Protein AF-A0A7S4D9R5-F1 (afdb_monomer_lite)

Foldseek 3Di:
DVVLVVLLVVLVCCLLQQADCQAVLLLLVVLLVVVDPVSLVSNLSSCLRCVLVCCVVPVPSLVVSLVSLVVSLVVVVVPPPVVSNVSSVVSNVSSVCSNVVVDDPVCPVVSVVSVVVSVVVVVVVVVPPDFPPDPHHHHDHVCCVVCCVQQNDPVDDPDDGNVVVVVVVVVVPVVPPPDPDDDDDDPPPVVVVVLVVVCVVLPVPDPLLSQLSCLCVPAPALVSSLVSNVVVVDDTPSNLSNLLSLVSVQVPDPDHDCRSVVNLVVVCVVDVVSVVSNVVSVVVVVVVVVVVVD

Sequence (294 aa):
KKCQNLVLLVAYLYEFQVVQSTLVYDLIQKFLDSFKALDVELLLLILQNCGYQLRSDDPTGIKEMILKVKSKSAEILNEDNVVSSARVQYMIDTIMDIKNNKQRKANAYDRERSTRLRKMIGHFKSAKGGGRGSSAPLRLTLKDLTEIDTKGRWWLVGASFIGNQMADRNQKQTASKDLHANEQTGFQSKQSAEMVEAASKQRMNTEVRKAIFFSIMSATDFEDAFEKLLKLNLKGSQEHEIIKVLVDLSAQEKTYNPFYAYLAARFCEYDAKFKFTCQLAFWDAFKQFEEGAA

Secondary structure (DSSP, 8-state):
-HHHHHHHHHHHHHHTTSB-HHHHHHHHHHHHHH--HHHHHHHHHHHHHHHHHHHHH-HHHHHHHHHHHHHHHHHHHTTT-HHHHHHHHHHHHHHHHHHTT---GGGHHHHHHHHHHHHHHHHHHHHS-S-----PPB---HHHHHTHHHH--TTSTT---THHHHHHHHHHHHSSSS----------TTHHHHHHHHHHHTT--SHHHHHHHHHHHT-SSHHHHHHHHHHT---GGGHHHHHHHHHHHHHHSSS--HHHHHHHHHHHHH-HHHHHHHHHHHHHHHHHHHHTT-

Organism: Heterosigma akashiwo (NCBI:txid2829)

Structure (mmCIF, N/CA/C/O backbone):
data_AF-A0A7S4D9R5-F1
#
_entry.id   AF-A0A7S4D9R5-F1
#
loop_
_atom_site.group_PDB
_atom_site.id
_atom_site.type_symbol
_atom_site.label_atom_id
_atom_site.label_alt_id
_atom_site.label_comp_id
_atom_site.label_asym_id
_atom_site.label_entity_id
_atom_site.label_seq_id
_atom_site.pdbx_PDB_ins_code
_atom_site.Cartn_x
_atom_site.Cartn_y
_atom_site.Cartn_z
_atom_site.occupancy
_atom_site.B_iso_or_equiv
_atom_site.auth_seq_id
_atom_site.auth_comp_id
_atom_site.auth_asym_id
_atom_site.auth_atom_id
_atom_site.pdbx_PDB_model_num
ATOM 1 N N . LYS A 1 1 ? -17.866 -16.904 12.730 1.00 70.12 1 LYS A N 1
ATOM 2 C CA . LYS A 1 1 ? -16.827 -17.892 12.335 1.00 70.12 1 LYS A CA 1
ATOM 3 C C . LYS A 1 1 ? -16.259 -17.649 10.931 1.00 70.12 1 LYS A C 1
ATOM 5 O O . LYS A 1 1 ? -15.143 -17.164 10.860 1.00 70.12 1 LYS A O 1
ATOM 10 N N . LYS A 1 2 ? -16.979 -17.880 9.815 1.00 86.62 2 LYS A N 1
ATOM 11 C CA . LYS A 1 2 ? -16.408 -17.653 8.459 1.00 86.62 2 LYS A CA 1
ATOM 12 C C . LYS A 1 2 ? -15.929 -16.206 8.229 1.00 86.62 2 LYS A C 1
ATOM 14 O O . LYS A 1 2 ? -14.797 -16.010 7.806 1.00 86.62 2 LYS A O 1
ATOM 19 N N . CYS A 1 3 ? -16.741 -15.205 8.583 1.00 86.50 3 CYS A N 1
ATOM 20 C CA . CYS A 1 3 ? -16.377 -13.790 8.410 1.00 86.50 3 CYS A CA 1
ATOM 21 C C . CYS A 1 3 ? -15.159 -13.374 9.247 1.00 86.50 3 CYS A C 1
ATOM 23 O O . CYS A 1 3 ? -14.282 -12.686 8.744 1.00 86.50 3 CYS A O 1
ATOM 25 N N . GLN A 1 4 ? -15.071 -13.841 10.495 1.00 88.50 4 GLN A N 1
ATOM 26 C CA . GLN A 1 4 ? -13.926 -13.578 11.378 1.00 88.50 4 GLN A CA 1
ATOM 27 C C . GLN A 1 4 ? -12.625 -14.121 10.778 1.00 88.50 4 GLN A C 1
ATOM 29 O O . GLN A 1 4 ? -11.630 -13.407 10.748 1.00 88.50 4 GLN A O 1
ATOM 34 N N . ASN A 1 5 ? -12.648 -15.339 10.226 1.00 91.44 5 ASN A N 1
ATOM 35 C CA . ASN A 1 5 ? -11.470 -15.929 9.586 1.00 91.44 5 ASN A CA 1
ATOM 36 C C . ASN A 1 5 ? -11.020 -15.133 8.353 1.00 91.44 5 ASN A C 1
ATOM 38 O O . ASN A 1 5 ? -9.824 -14.965 8.139 1.00 91.44 5 ASN A O 1
ATOM 42 N N . LEU A 1 6 ? -11.966 -14.629 7.553 1.00 90.94 6 LEU A N 1
ATOM 43 C CA . LEU A 1 6 ? -11.652 -13.802 6.384 1.00 90.94 6 LEU A CA 1
ATOM 44 C C . LEU A 1 6 ? -11.057 -12.451 6.788 1.00 90.94 6 LEU A C 1
ATOM 46 O O . LEU A 1 6 ? -10.065 -12.022 6.207 1.00 90.94 6 LEU A O 1
ATOM 50 N N . VAL A 1 7 ? -11.624 -11.798 7.804 1.00 91.50 7 VAL A N 1
ATOM 51 C CA . VAL A 1 7 ? -11.085 -10.538 8.334 1.00 91.50 7 VAL A CA 1
ATOM 52 C C . VAL A 1 7 ? -9.691 -10.747 8.923 1.00 91.50 7 VAL A C 1
ATOM 54 O O . VAL A 1 7 ? -8.797 -9.943 8.672 1.00 91.50 7 VAL A O 1
ATOM 57 N N . LEU A 1 8 ? -9.474 -11.855 9.634 1.00 91.12 8 LEU A N 1
ATOM 58 C CA . LEU A 1 8 ? -8.160 -12.216 10.158 1.00 91.12 8 LEU A CA 1
ATOM 59 C C . LEU A 1 8 ? -7.146 -12.471 9.034 1.00 91.12 8 LEU A C 1
ATOM 61 O O . LEU A 1 8 ? -6.011 -12.010 9.111 1.00 91.12 8 LEU A O 1
ATOM 65 N N . LEU A 1 9 ? -7.560 -13.144 7.956 1.00 92.12 9 LEU A N 1
ATOM 66 C CA . LEU A 1 9 ? -6.721 -13.323 6.773 1.00 92.12 9 LEU A CA 1
ATOM 67 C C . LEU A 1 9 ? -6.325 -11.972 6.163 1.00 92.12 9 LEU A C 1
ATOM 69 O O . LEU A 1 9 ? -5.150 -11.758 5.882 1.00 92.12 9 LEU A O 1
ATOM 73 N N . VAL A 1 10 ? -7.275 -11.045 5.997 1.00 91.31 10 VAL A N 1
ATOM 74 C CA . VAL A 1 10 ? -6.986 -9.693 5.488 1.00 91.31 10 VAL A CA 1
ATOM 75 C C . VAL A 1 10 ? -6.034 -8.940 6.423 1.00 91.31 10 VAL A C 1
ATOM 77 O O . VAL A 1 10 ? -5.095 -8.305 5.942 1.00 91.31 10 VAL A O 1
ATOM 80 N N . ALA A 1 11 ? -6.216 -9.059 7.741 1.00 91.25 11 ALA A N 1
ATOM 81 C CA . ALA A 1 11 ? -5.312 -8.473 8.728 1.00 91.25 11 ALA A CA 1
ATOM 82 C C . ALA A 1 11 ? -3.878 -9.002 8.568 1.00 91.25 11 ALA A C 1
ATOM 84 O O . ALA A 1 11 ? -2.944 -8.203 8.537 1.00 91.25 11 ALA A O 1
ATOM 85 N N . TYR A 1 12 ? -3.699 -10.312 8.364 1.00 90.19 12 TYR A N 1
ATOM 86 C CA . TYR A 1 12 ? -2.381 -10.893 8.094 1.00 90.19 12 TYR A CA 1
ATOM 87 C C . TYR A 1 12 ? -1.814 -10.495 6.728 1.00 90.19 12 TYR A C 1
ATOM 89 O O . TYR A 1 12 ? -0.613 -10.271 6.611 1.00 90.19 12 TYR A O 1
ATOM 97 N N . LEU A 1 13 ? -2.636 -10.351 5.685 1.00 90.31 13 LEU A N 1
ATOM 98 C CA . LEU A 1 13 ? -2.166 -9.863 4.380 1.00 90.31 13 LEU A CA 1
ATOM 99 C C . LEU A 1 13 ? -1.637 -8.423 4.466 1.00 90.31 13 LEU A C 1
ATOM 101 O O . LEU A 1 13 ? -0.618 -8.098 3.849 1.00 90.31 13 LEU A O 1
ATOM 105 N N . TYR A 1 14 ? -2.287 -7.575 5.263 1.00 90.69 14 TYR A N 1
ATOM 106 C CA . TYR A 1 14 ? -1.776 -6.246 5.596 1.00 90.69 14 TYR A CA 1
ATOM 107 C C . TYR A 1 14 ? -0.529 -6.325 6.494 1.00 90.69 14 TYR A C 1
ATOM 109 O O . TYR A 1 14 ? 0.460 -5.615 6.275 1.00 90.69 14 TYR A O 1
ATOM 117 N N . GLU A 1 15 ? -0.509 -7.247 7.460 1.00 88.31 15 GLU A N 1
ATOM 118 C CA . GLU A 1 15 ? 0.667 -7.500 8.288 1.00 88.31 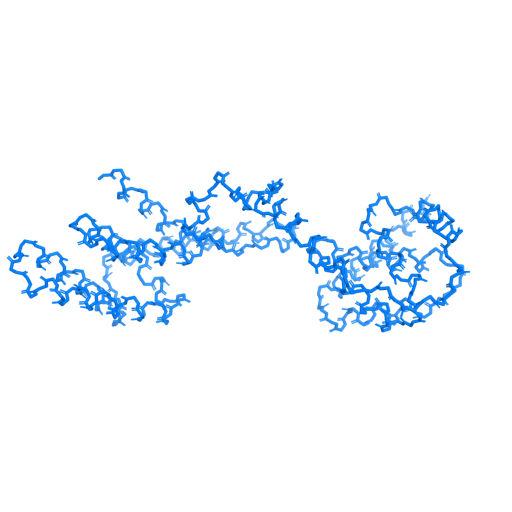15 GLU A CA 1
ATOM 119 C C . GLU A 1 15 ? 1.862 -7.987 7.460 1.00 88.31 15 GLU A C 1
ATOM 121 O O . GLU A 1 15 ? 2.987 -7.636 7.750 1.00 88.31 15 GLU A O 1
ATOM 126 N N . PHE A 1 16 ? 1.699 -8.706 6.359 1.00 87.75 16 PHE A N 1
ATOM 127 C CA . PHE A 1 16 ? 2.842 -9.104 5.527 1.00 87.75 16 PHE A CA 1
ATOM 128 C C . PHE A 1 16 ? 3.131 -8.146 4.364 1.00 87.75 16 PHE A C 1
ATOM 130 O O . PHE A 1 16 ? 3.929 -8.476 3.486 1.00 87.75 16 PHE A O 1
ATOM 137 N N . GLN A 1 17 ? 2.546 -6.937 4.380 1.00 85.62 17 GLN A N 1
ATOM 138 C CA . GLN A 1 17 ? 2.725 -5.906 3.343 1.00 85.62 17 GLN A CA 1
ATOM 139 C C . GLN A 1 17 ? 2.387 -6.439 1.938 1.00 85.62 17 GLN A C 1
ATOM 141 O O . GLN A 1 17 ? 3.043 -6.115 0.946 1.00 85.62 17 GLN A O 1
ATOM 146 N N . VAL A 1 18 ? 1.373 -7.307 1.866 1.00 86.44 18 VAL A N 1
ATOM 147 C CA . VAL A 1 18 ? 0.792 -7.785 0.605 1.00 86.44 18 VAL A CA 1
ATOM 148 C C . VAL A 1 18 ? -0.253 -6.790 0.112 1.00 86.44 18 VAL A C 1
ATOM 150 O O . VAL A 1 18 ? -0.305 -6.498 -1.079 1.00 86.44 18 VAL A O 1
ATOM 153 N N . VAL A 1 19 ? -1.048 -6.239 1.031 1.00 87.44 19 VAL A N 1
ATOM 154 C CA . VAL A 1 19 ? -2.098 -5.247 0.761 1.00 87.44 19 VAL A CA 1
ATOM 155 C C . VAL A 1 19 ? -1.811 -3.972 1.553 1.00 87.44 19 VAL A C 1
ATOM 157 O O . VAL A 1 19 ? -1.236 -4.038 2.639 1.00 87.44 19 VAL A O 1
ATOM 160 N N . GLN A 1 20 ? -2.174 -2.811 1.007 1.00 88.75 20 GLN A N 1
ATOM 161 C CA . GLN A 1 20 ? -2.038 -1.521 1.686 1.00 88.75 20 GLN A CA 1
ATOM 162 C C . GLN A 1 20 ? -3.147 -1.325 2.742 1.00 88.75 20 GLN A C 1
ATOM 164 O O . GLN A 1 20 ? -4.189 -1.978 2.709 1.00 88.75 20 GLN A O 1
ATOM 169 N N . SER A 1 21 ? -2.946 -0.385 3.668 1.00 89.75 21 SER A N 1
ATOM 170 C CA . SER A 1 21 ? -3.928 0.011 4.687 1.00 89.75 21 SER A CA 1
ATOM 171 C C . SER A 1 21 ? -5.286 0.459 4.123 1.00 89.75 21 SER A C 1
ATOM 173 O O . SER A 1 21 ? -6.272 0.404 4.852 1.00 89.75 21 SER A O 1
ATOM 175 N N . THR A 1 22 ? -5.375 0.840 2.841 1.00 90.12 22 THR A N 1
ATOM 176 C CA . THR A 1 22 ? -6.615 1.277 2.169 1.00 90.12 22 THR A CA 1
ATOM 177 C C . THR A 1 22 ? -7.755 0.276 2.336 1.00 90.12 22 THR A C 1
ATOM 179 O O . THR A 1 22 ? -8.830 0.640 2.804 1.00 90.12 22 THR A O 1
ATOM 182 N N . LEU A 1 23 ? -7.502 -1.006 2.051 1.00 90.62 23 LEU A N 1
ATOM 183 C CA . LEU A 1 23 ? -8.519 -2.050 2.170 1.00 90.62 23 LEU A CA 1
ATOM 184 C C . LEU A 1 23 ? -8.985 -2.227 3.622 1.00 90.62 23 LEU A C 1
ATOM 186 O O . LEU A 1 23 ? -10.162 -2.476 3.879 1.00 90.62 23 LEU A O 1
ATOM 190 N N . VAL A 1 24 ? -8.062 -2.101 4.578 1.00 91.81 24 VAL A N 1
ATOM 191 C CA . VAL A 1 24 ? -8.369 -2.241 6.006 1.00 91.81 24 VAL A CA 1
ATOM 192 C C . VAL A 1 24 ? -9.245 -1.078 6.476 1.00 91.81 24 VAL A C 1
ATOM 194 O O . VAL A 1 24 ? -10.231 -1.312 7.172 1.00 91.81 24 VAL A O 1
ATOM 197 N N . TYR A 1 25 ? -8.943 0.153 6.052 1.00 91.19 25 TYR A N 1
ATOM 198 C CA . TYR A 1 25 ? -9.776 1.320 6.350 1.00 91.19 25 TYR A CA 1
ATOM 199 C C . TYR A 1 25 ? -11.167 1.227 5.719 1.00 91.19 25 TYR A C 1
ATOM 201 O O . TYR A 1 25 ? -12.146 1.533 6.398 1.00 91.19 25 TYR A O 1
ATOM 209 N N . ASP A 1 26 ? -11.284 0.736 4.483 1.00 90.50 26 ASP A N 1
ATOM 210 C CA . ASP A 1 26 ? -12.586 0.533 3.838 1.00 90.50 26 ASP A CA 1
ATOM 211 C C . ASP A 1 26 ? -13.449 -0.495 4.592 1.00 90.50 26 ASP A C 1
ATOM 213 O O . ASP A 1 26 ? -14.656 -0.303 4.765 1.00 90.50 26 ASP A O 1
ATOM 217 N N . LEU A 1 27 ? -12.838 -1.583 5.081 1.00 91.25 27 LEU A N 1
ATOM 218 C CA . LEU A 1 27 ? -13.527 -2.575 5.912 1.00 91.25 27 LEU A CA 1
ATOM 219 C C . LEU A 1 27 ? -13.959 -1.986 7.257 1.00 91.25 27 LEU A C 1
ATOM 221 O O . LEU A 1 27 ? -15.105 -2.180 7.660 1.00 91.25 27 LEU A O 1
ATOM 225 N N . ILE A 1 28 ? -13.075 -1.237 7.925 1.00 89.94 28 ILE A N 1
ATOM 226 C CA . ILE A 1 28 ? -13.403 -0.524 9.166 1.00 89.94 28 ILE A CA 1
ATOM 227 C C . ILE A 1 28 ? -14.585 0.423 8.932 1.00 89.94 28 ILE A C 1
ATOM 229 O O . ILE A 1 28 ? -15.539 0.396 9.705 1.00 89.94 28 ILE A O 1
ATOM 233 N N . GLN A 1 29 ? -14.569 1.215 7.857 1.00 89.94 29 GLN A N 1
ATOM 234 C CA . GLN A 1 29 ? -15.658 2.135 7.531 1.00 89.94 29 GLN A CA 1
ATOM 235 C C . GLN A 1 29 ? -16.978 1.380 7.315 1.00 89.94 29 GLN A C 1
ATOM 237 O O . GLN A 1 29 ? -17.989 1.753 7.904 1.00 89.94 29 GLN A O 1
ATOM 242 N N . LYS A 1 30 ? -16.966 0.260 6.582 1.00 90.12 30 LYS A N 1
ATOM 243 C CA . LYS A 1 30 ? -18.162 -0.574 6.372 1.00 90.12 30 LYS A CA 1
ATOM 244 C C . LYS A 1 30 ? -18.732 -1.153 7.675 1.00 90.12 30 LYS A C 1
ATOM 246 O O . LYS A 1 30 ? -19.953 -1.186 7.852 1.00 90.12 30 LYS A O 1
ATOM 251 N N . PHE A 1 31 ? -17.870 -1.603 8.587 1.00 89.12 31 PHE A N 1
ATOM 252 C CA . PHE A 1 31 ? -18.289 -2.094 9.905 1.00 89.12 31 PHE A CA 1
ATOM 253 C C . PHE A 1 31 ? -18.807 -0.966 10.793 1.00 89.12 31 PHE A C 1
ATOM 255 O O . PHE A 1 31 ? -19.779 -1.152 11.519 1.00 89.12 31 PHE A O 1
ATOM 262 N N . LEU A 1 32 ? -18.226 0.229 10.686 1.00 85.06 32 LEU A N 1
ATOM 263 C CA . LEU A 1 32 ? -18.752 1.404 11.363 1.00 85.06 32 LEU A CA 1
ATOM 264 C C . LEU A 1 32 ? -20.120 1.806 10.820 1.00 85.06 32 LEU A C 1
ATOM 266 O O . LEU A 1 32 ? -20.970 2.212 11.599 1.00 85.06 32 LEU A O 1
ATOM 270 N N . ASP A 1 33 ? -20.362 1.723 9.513 1.00 86.69 33 ASP A N 1
ATOM 271 C CA . ASP A 1 33 ? -21.635 2.111 8.883 1.00 86.69 33 ASP A CA 1
ATOM 272 C C . ASP A 1 33 ? -22.814 1.230 9.284 1.00 86.69 33 ASP A C 1
ATOM 274 O O . ASP A 1 33 ? -23.928 1.726 9.402 1.00 86.69 33 ASP A O 1
ATOM 278 N N . SER A 1 34 ? -22.563 -0.049 9.552 1.00 83.75 34 SER A N 1
ATOM 279 C CA . SER A 1 34 ? -23.593 -1.000 9.982 1.00 83.75 34 SER A CA 1
ATOM 280 C C . SER A 1 34 ? -23.688 -1.162 11.502 1.00 83.75 34 SER A C 1
ATOM 282 O O . SER A 1 34 ? -24.786 -1.401 12.000 1.00 83.75 34 SER A O 1
ATOM 284 N N . PHE A 1 35 ? -22.564 -1.031 12.218 1.00 82.81 35 PHE A N 1
ATOM 285 C CA . PHE A 1 35 ? -22.416 -1.064 13.681 1.00 82.81 35 PHE A CA 1
ATOM 286 C C . PHE A 1 35 ? -23.275 -2.121 14.406 1.00 82.81 35 PHE A C 1
ATOM 288 O O . PHE A 1 35 ? -23.838 -1.879 15.472 1.00 82.81 35 PHE A O 1
ATOM 295 N N . LYS A 1 36 ? -23.391 -3.334 13.857 1.00 84.44 36 LYS A N 1
ATOM 296 C CA . LYS A 1 36 ? -24.083 -4.440 14.538 1.00 84.44 36 LYS A CA 1
ATOM 297 C C . LYS A 1 36 ? -23.146 -5.109 15.542 1.00 84.44 36 LYS A C 1
ATOM 299 O O . LYS A 1 36 ? -21.929 -4.950 15.489 1.00 84.44 36 LYS A O 1
ATOM 304 N N . ALA A 1 37 ? -23.695 -5.955 16.414 1.00 82.38 37 ALA A N 1
ATOM 305 C CA . ALA A 1 37 ? -22.904 -6.709 17.394 1.00 82.38 37 ALA A CA 1
ATOM 306 C C . ALA A 1 37 ? -21.744 -7.509 16.757 1.00 82.38 37 ALA A C 1
ATOM 308 O O . ALA A 1 37 ? -20.656 -7.575 17.326 1.00 82.38 37 ALA A O 1
ATOM 309 N N . LEU A 1 38 ? -21.960 -8.071 15.560 1.00 86.38 38 LEU A N 1
ATOM 310 C CA . LEU A 1 38 ? -20.916 -8.757 14.794 1.00 86.38 38 LEU A CA 1
ATOM 311 C C . LEU A 1 38 ? -19.852 -7.782 14.271 1.00 86.38 38 LEU A C 1
ATOM 313 O O . LEU A 1 38 ? -18.670 -8.103 14.301 1.00 86.38 38 LEU A O 1
ATOM 317 N N . ASP A 1 39 ? -20.252 -6.598 13.811 1.00 86.81 39 ASP A N 1
ATOM 318 C CA . ASP A 1 39 ? -19.340 -5.598 13.248 1.00 86.81 39 ASP A CA 1
ATOM 319 C C . ASP A 1 39 ? -18.401 -5.037 14.320 1.00 86.81 39 ASP A C 1
ATOM 321 O O . ASP A 1 39 ? -17.212 -4.874 14.065 1.00 86.81 39 ASP A O 1
ATOM 325 N N . VAL A 1 40 ? -18.899 -4.844 15.548 1.00 84.69 40 VAL A N 1
ATOM 326 C CA . VAL A 1 40 ? -18.084 -4.469 16.720 1.00 84.69 40 VAL A CA 1
ATOM 327 C C . VAL A 1 40 ? -17.030 -5.540 17.024 1.00 84.69 40 VAL A C 1
ATOM 329 O O . VAL A 1 40 ? -15.871 -5.218 17.286 1.00 84.69 40 VAL A O 1
ATOM 332 N N . GLU A 1 41 ? -17.397 -6.822 16.948 1.00 87.50 41 GLU A N 1
ATOM 333 C CA . GLU A 1 41 ? -16.460 -7.932 17.157 1.00 87.50 41 GLU A CA 1
ATOM 334 C C . GLU A 1 41 ? -15.394 -8.000 16.050 1.00 87.50 41 GLU A C 1
ATOM 336 O O . GLU A 1 41 ? -14.209 -8.191 16.331 1.00 87.50 41 GLU A O 1
ATOM 341 N N . LEU A 1 42 ? -15.792 -7.795 14.790 1.00 90.12 42 LEU A N 1
ATOM 342 C CA . LEU A 1 42 ? -14.869 -7.746 13.653 1.00 90.12 42 LEU A CA 1
ATOM 343 C C . LEU A 1 42 ? -13.944 -6.524 13.716 1.00 90.12 42 LEU A C 1
ATOM 345 O O . LEU A 1 42 ? -12.760 -6.639 13.397 1.00 90.12 42 LEU A O 1
ATOM 349 N N . LEU A 1 43 ? -14.448 -5.373 14.168 1.00 88.81 43 LEU A N 1
ATOM 350 C CA . LEU A 1 43 ? -13.644 -4.169 14.354 1.00 88.81 43 LEU A CA 1
ATOM 351 C C . LEU A 1 43 ? -12.581 -4.382 15.431 1.00 88.81 43 LEU A C 1
ATOM 353 O O . LEU A 1 43 ? -11.406 -4.083 15.217 1.00 88.81 43 LEU A O 1
ATOM 357 N N . LEU A 1 44 ? -12.980 -4.957 16.567 1.00 87.88 44 LEU A N 1
ATOM 358 C CA . LEU A 1 44 ? -12.066 -5.307 17.648 1.00 87.88 44 LEU A CA 1
ATOM 359 C C . LEU A 1 44 ? -10.973 -6.269 17.162 1.00 87.88 44 LEU A C 1
ATOM 361 O O . LEU A 1 44 ? -9.798 -6.062 17.466 1.00 87.88 44 LEU A O 1
ATOM 365 N N . LEU A 1 45 ? -11.342 -7.272 16.358 1.00 89.81 45 LEU A N 1
ATOM 366 C CA . LEU A 1 45 ? -10.402 -8.225 15.768 1.00 89.81 45 LEU A CA 1
ATOM 367 C C . LEU A 1 45 ? -9.353 -7.527 14.886 1.00 89.81 45 LEU A C 1
ATOM 369 O O . LEU A 1 45 ? -8.162 -7.822 15.000 1.00 89.81 45 LEU A O 1
ATOM 373 N N . ILE A 1 46 ? -9.767 -6.577 14.040 1.00 90.12 46 ILE A N 1
ATOM 374 C CA . ILE A 1 46 ? -8.843 -5.775 13.219 1.00 90.12 46 ILE A CA 1
ATOM 375 C C . ILE A 1 46 ? -7.915 -4.953 14.117 1.00 90.12 46 ILE A C 1
ATOM 377 O O . ILE A 1 46 ? -6.694 -5.015 13.979 1.00 90.12 46 ILE A O 1
ATOM 381 N N . LEU A 1 47 ? -8.476 -4.216 15.077 1.00 87.69 47 LEU A N 1
ATOM 382 C CA . LEU A 1 47 ? -7.714 -3.333 15.962 1.00 87.69 47 LEU A CA 1
ATOM 383 C C . LEU A 1 47 ? -6.670 -4.093 16.791 1.00 87.69 47 LEU A C 1
ATOM 385 O O . LEU A 1 47 ? -5.549 -3.611 16.952 1.00 87.69 47 LEU A O 1
ATOM 389 N N . GLN A 1 48 ? -6.996 -5.296 17.263 1.00 86.06 48 GLN A N 1
ATOM 390 C CA . GLN A 1 48 ? -6.070 -6.130 18.031 1.00 86.06 48 GLN A CA 1
ATOM 391 C C . GLN A 1 48 ? -4.892 -6.655 17.201 1.00 86.06 48 GLN A C 1
ATOM 393 O O . GLN A 1 48 ? -3.771 -6.689 17.710 1.00 86.06 48 GLN A O 1
ATOM 398 N N . ASN A 1 49 ? -5.126 -7.043 15.942 1.00 86.00 49 ASN A N 1
ATOM 399 C CA . ASN A 1 49 ? -4.090 -7.641 15.093 1.00 86.00 49 ASN A CA 1
ATOM 400 C C . ASN A 1 49 ? -3.251 -6.586 14.361 1.00 86.00 49 ASN A C 1
ATOM 402 O O . ASN A 1 49 ? -2.026 -6.658 14.351 1.00 86.00 49 ASN A O 1
ATOM 406 N N . CYS A 1 50 ? -3.892 -5.573 13.773 1.00 87.75 50 CYS A N 1
ATOM 407 C CA . CYS A 1 50 ? -3.224 -4.599 12.908 1.00 87.75 50 CYS A CA 1
ATOM 408 C C . CYS A 1 50 ? -3.321 -3.139 13.378 1.00 87.75 50 CYS A C 1
ATOM 410 O O . CYS A 1 50 ? -2.714 -2.269 12.755 1.00 87.75 50 CYS A O 1
ATOM 412 N N . GLY A 1 51 ? -3.970 -2.842 14.511 1.00 86.69 51 GLY A N 1
ATOM 413 C CA . GLY A 1 51 ? -4.150 -1.468 15.006 1.00 86.69 51 GLY A CA 1
ATOM 414 C C . GLY A 1 51 ? -2.849 -0.695 15.264 1.00 86.69 51 GLY A C 1
ATOM 415 O O . GLY A 1 51 ? -2.738 0.473 14.895 1.00 86.69 51 GLY A O 1
ATOM 416 N N . TYR A 1 52 ? -1.821 -1.334 15.834 1.00 85.06 52 TYR A N 1
ATOM 417 C CA . TYR A 1 52 ? -0.520 -0.673 16.033 1.00 85.06 52 TYR A CA 1
ATOM 418 C C . TYR A 1 52 ? 0.235 -0.445 14.724 1.00 85.06 52 TYR A C 1
ATOM 420 O O . TYR A 1 52 ? 0.950 0.549 14.607 1.00 85.06 52 TYR A O 1
ATOM 428 N N . GLN A 1 53 ? 0.100 -1.359 13.760 1.00 85.44 53 GLN A N 1
ATOM 429 C CA . GLN A 1 53 ? 0.712 -1.190 12.446 1.00 85.44 53 GLN A CA 1
ATOM 430 C C . GLN A 1 53 ? 0.028 -0.048 11.689 1.00 85.44 53 GLN A C 1
ATOM 432 O O . GLN A 1 53 ? 0.727 0.826 11.195 1.00 85.44 53 GLN A O 1
ATOM 437 N N . LEU A 1 54 ? -1.308 0.032 11.726 1.00 87.88 54 LEU A N 1
ATOM 438 C CA . LEU A 1 54 ? -2.065 1.157 11.164 1.00 87.88 54 LEU A CA 1
ATOM 439 C C . LEU A 1 54 ? -1.615 2.494 11.760 1.00 87.88 54 LEU A C 1
ATOM 441 O O . LEU A 1 54 ? -1.405 3.448 11.026 1.00 87.88 54 LEU A O 1
ATOM 445 N N . ARG A 1 55 ? -1.385 2.559 13.079 1.00 84.88 55 ARG A N 1
ATOM 446 C CA . ARG A 1 55 ? -0.855 3.771 13.727 1.00 84.88 55 ARG A CA 1
ATOM 447 C C . ARG A 1 55 ? 0.550 4.136 13.250 1.00 84.88 55 ARG A C 1
ATOM 449 O O . ARG A 1 55 ? 0.878 5.315 13.213 1.00 84.88 55 ARG A O 1
ATOM 456 N N . SER A 1 56 ? 1.391 3.139 12.986 1.00 84.19 56 SER A N 1
ATOM 457 C CA . SER A 1 56 ? 2.763 3.351 12.517 1.00 84.19 56 SER A CA 1
ATOM 458 C C . SER A 1 56 ? 2.802 3.796 11.056 1.00 84.19 56 SER A C 1
ATOM 460 O O . SER A 1 56 ? 3.622 4.641 10.715 1.00 84.19 56 SER A O 1
ATOM 462 N N . ASP A 1 57 ? 1.940 3.219 10.220 1.00 84.75 57 ASP A N 1
ATOM 463 C CA . ASP A 1 57 ? 1.908 3.457 8.776 1.00 84.75 57 ASP A CA 1
ATOM 464 C C . ASP A 1 57 ? 1.125 4.741 8.431 1.00 84.75 57 ASP A C 1
ATOM 466 O O . ASP A 1 57 ? 1.537 5.488 7.548 1.00 84.75 57 ASP A O 1
ATOM 470 N N . ASP A 1 58 ? 0.015 5.012 9.130 1.00 85.25 58 ASP A N 1
ATOM 471 C CA . ASP A 1 58 ? -0.857 6.178 8.926 1.00 85.25 58 ASP A CA 1
ATOM 472 C C . ASP A 1 58 ? -1.426 6.720 10.265 1.00 85.25 58 ASP A C 1
ATOM 474 O O . ASP A 1 58 ? -2.551 6.401 10.685 1.00 85.25 58 ASP A O 1
ATOM 478 N N . PRO A 1 59 ? -0.659 7.581 10.965 1.00 84.56 59 PRO A N 1
ATOM 479 C CA . PRO A 1 59 ? -1.095 8.208 12.214 1.00 84.56 59 PRO A CA 1
ATOM 480 C C . PRO A 1 59 ? -2.336 9.101 12.054 1.00 84.56 59 PRO A C 1
ATOM 482 O O . PRO A 1 59 ? -3.092 9.296 13.011 1.00 84.56 59 PRO A O 1
ATOM 485 N N . THR A 1 60 ? -2.542 9.667 10.864 1.00 86.25 60 THR A N 1
ATOM 486 C CA . THR A 1 60 ? -3.665 10.557 10.552 1.00 86.25 60 THR A CA 1
ATOM 487 C C . THR A 1 60 ? -4.961 9.778 10.366 1.00 86.25 60 THR A C 1
ATOM 489 O O . THR A 1 60 ? -5.938 10.055 11.067 1.00 86.25 60 THR A O 1
ATOM 492 N N . GLY A 1 61 ? -4.952 8.734 9.533 1.00 83.94 61 GLY A N 1
ATOM 493 C CA . GLY A 1 61 ? -6.122 7.897 9.276 1.00 83.94 61 GLY A CA 1
ATOM 494 C C . GLY A 1 61 ? -6.605 7.164 10.524 1.00 83.94 61 GLY A C 1
ATOM 495 O O . GLY A 1 61 ? -7.811 7.068 10.766 1.00 83.94 61 GLY A O 1
ATOM 496 N N . ILE A 1 62 ? -5.690 6.714 11.400 1.00 83.88 62 ILE A N 1
ATOM 497 C CA . ILE A 1 62 ? -6.118 6.113 12.670 1.00 83.88 62 ILE A CA 1
ATOM 498 C C . ILE A 1 62 ? -6.779 7.140 13.598 1.00 83.88 62 ILE A C 1
ATOM 500 O O . ILE A 1 62 ? -7.757 6.809 14.261 1.00 83.88 62 ILE A O 1
ATOM 504 N N . LYS A 1 63 ? -6.306 8.394 13.636 1.00 83.81 63 LYS A N 1
ATOM 505 C CA . LYS A 1 63 ? -6.920 9.449 14.458 1.00 83.81 63 LYS A CA 1
ATOM 506 C C . LYS A 1 63 ? -8.350 9.735 14.000 1.00 83.81 63 LYS A C 1
ATOM 508 O O . LYS A 1 63 ? -9.245 9.797 14.841 1.00 83.81 63 LYS A O 1
ATOM 513 N N . GLU A 1 64 ? -8.567 9.874 12.695 1.00 86.06 64 GLU A N 1
ATOM 514 C CA . GLU A 1 64 ? -9.902 10.084 12.121 1.00 86.06 64 GLU A CA 1
ATOM 515 C C . GLU A 1 64 ? -10.836 8.905 12.399 1.00 86.06 64 GLU A C 1
ATOM 517 O O . GLU A 1 64 ? -11.973 9.098 12.830 1.00 86.06 64 GLU A O 1
ATOM 522 N N . MET A 1 65 ? -10.342 7.677 12.232 1.00 83.12 65 MET A N 1
ATOM 523 C CA . MET A 1 65 ? -11.094 6.463 12.547 1.00 83.12 65 MET A CA 1
ATOM 524 C C . MET A 1 65 ? -11.496 6.419 14.026 1.00 83.12 65 MET A C 1
ATOM 526 O O . MET A 1 65 ? -12.660 6.181 14.338 1.00 83.12 65 MET A O 1
ATOM 530 N N . ILE A 1 66 ? -10.574 6.734 14.939 1.00 81.44 66 ILE A N 1
ATOM 531 C CA . ILE A 1 66 ? -10.850 6.778 16.381 1.00 81.44 66 ILE A CA 1
ATOM 532 C C . ILE A 1 66 ? -11.945 7.798 16.709 1.00 81.44 66 ILE A C 1
ATOM 534 O O . ILE A 1 66 ? -12.801 7.520 17.548 1.00 81.44 66 ILE A O 1
ATOM 538 N N . LEU A 1 67 ? -11.943 8.964 16.057 1.00 84.19 67 LEU A N 1
ATOM 539 C CA . LEU A 1 67 ? -12.997 9.967 16.234 1.00 84.19 67 LEU A CA 1
ATOM 540 C C . LEU A 1 67 ? -14.354 9.451 15.737 1.00 84.19 67 LEU A C 1
ATOM 542 O O . LEU A 1 67 ? -15.345 9.571 16.457 1.00 84.19 67 LEU A O 1
ATOM 546 N N . LYS A 1 68 ? -14.392 8.808 14.562 1.00 84.06 68 LYS A N 1
ATOM 547 C CA . LYS A 1 68 ? -15.617 8.209 14.003 1.00 84.06 68 LYS A CA 1
ATOM 548 C C . LYS A 1 68 ? -16.186 7.103 14.893 1.00 84.06 68 LYS A C 1
ATOM 550 O O . LYS A 1 68 ? -17.390 7.085 15.133 1.00 84.06 68 LYS A O 1
ATOM 555 N N . VAL A 1 69 ? -15.333 6.214 15.415 1.00 82.12 69 VAL A N 1
ATOM 556 C CA . VAL A 1 69 ? -15.765 5.158 16.347 1.00 82.12 69 VAL A CA 1
ATOM 557 C C . VAL A 1 69 ? -16.357 5.775 17.608 1.00 82.12 69 VAL A C 1
ATOM 559 O O . VAL A 1 69 ? -17.416 5.341 18.045 1.00 82.12 69 VAL A O 1
ATOM 562 N N . LYS A 1 70 ? -15.697 6.798 18.172 1.00 79.25 70 LYS A N 1
ATOM 563 C CA . LYS A 1 70 ? -16.165 7.467 19.391 1.00 79.25 70 LYS A CA 1
ATOM 564 C C . LYS A 1 70 ? -17.528 8.131 19.208 1.00 79.25 70 LYS A C 1
ATOM 566 O O . LYS A 1 70 ? -18.371 7.971 20.085 1.00 79.25 70 LYS A O 1
ATOM 571 N N . SER A 1 71 ? -17.745 8.822 18.086 1.00 83.31 71 SER A N 1
ATOM 572 C CA . SER A 1 71 ? -19.042 9.441 17.770 1.00 83.31 71 SER A CA 1
ATOM 573 C C . SER A 1 71 ? -20.152 8.393 17.720 1.00 83.31 71 SER A C 1
ATOM 575 O O . SER A 1 71 ? -21.099 8.465 18.497 1.00 83.31 71 SER A O 1
ATOM 577 N N . LYS A 1 72 ? -19.973 7.342 16.906 1.00 79.44 72 LYS A N 1
ATOM 578 C CA . LYS A 1 72 ? -20.966 6.264 16.774 1.00 79.44 72 LYS A CA 1
ATOM 579 C C . LYS A 1 72 ? -21.193 5.487 18.066 1.00 79.44 72 LYS A C 1
ATOM 581 O O . LYS A 1 72 ? -22.316 5.099 18.363 1.00 79.44 72 LYS A O 1
ATOM 586 N N . SER A 1 73 ? -20.147 5.276 18.866 1.00 74.75 73 SER A N 1
ATOM 587 C CA . SER A 1 73 ? -20.314 4.632 20.170 1.00 74.75 73 SER A CA 1
ATOM 588 C C . SER A 1 73 ? -21.084 5.503 21.162 1.00 74.75 73 SER A C 1
ATOM 590 O O . SER A 1 73 ? -21.810 4.959 21.982 1.00 74.75 73 SER A O 1
ATOM 592 N N . ALA A 1 74 ? -20.942 6.831 21.098 1.00 74.81 74 ALA A N 1
ATOM 593 C CA . ALA A 1 74 ? -21.662 7.746 21.981 1.00 74.81 74 ALA A CA 1
ATOM 594 C C . ALA A 1 74 ? -23.152 7.829 21.620 1.00 74.81 74 ALA A C 1
ATOM 596 O O . ALA A 1 74 ? -23.984 7.861 22.519 1.00 74.81 74 ALA A O 1
ATOM 597 N N . GLU A 1 75 ? -23.487 7.797 20.327 1.00 74.50 75 GLU A N 1
ATOM 598 C CA . GLU A 1 75 ? -24.876 7.729 19.848 1.00 74.50 75 GLU A CA 1
ATOM 599 C C . GLU A 1 75 ? -25.602 6.496 20.410 1.00 74.50 75 GLU A C 1
ATOM 601 O O . GLU A 1 75 ? -26.716 6.605 20.908 1.00 74.50 75 GLU A O 1
ATOM 606 N N . ILE A 1 76 ? -24.933 5.343 20.422 1.00 68.31 76 ILE A N 1
ATOM 607 C CA . ILE A 1 76 ? -25.535 4.065 20.828 1.00 68.31 76 ILE A CA 1
ATOM 608 C C . ILE A 1 76 ? -25.536 3.864 22.342 1.00 68.31 76 ILE A C 1
ATOM 610 O O . ILE A 1 76 ? -26.419 3.195 22.858 1.00 68.31 76 ILE A O 1
ATOM 614 N N . LEU A 1 77 ? -24.578 4.434 23.078 1.00 64.69 77 LEU A N 1
ATOM 615 C CA . LEU A 1 77 ? -24.601 4.398 24.547 1.00 64.69 77 LEU A CA 1
ATOM 616 C C . LEU A 1 77 ? -25.758 5.220 25.141 1.00 64.69 77 LEU A C 1
ATOM 618 O O . LEU A 1 77 ? -26.107 4.997 26.296 1.00 64.69 77 LEU A O 1
ATOM 622 N N . ASN A 1 78 ? -26.342 6.138 24.365 1.00 63.59 78 ASN A N 1
ATOM 623 C CA . ASN A 1 78 ? -27.519 6.911 24.762 1.00 63.59 78 ASN A CA 1
ATOM 624 C C . ASN A 1 78 ? -28.846 6.179 24.484 1.00 63.59 78 ASN A C 1
ATOM 626 O O . ASN A 1 78 ? -29.872 6.568 25.032 1.00 63.59 78 ASN A O 1
ATOM 630 N N . GLU A 1 79 ? -28.841 5.134 23.651 1.00 60.34 79 GLU A N 1
ATOM 631 C CA . GLU A 1 79 ? -29.985 4.244 23.442 1.00 60.34 79 GLU A CA 1
ATOM 632 C C . GLU A 1 79 ? -29.811 3.014 24.352 1.00 60.34 79 GLU A C 1
ATOM 634 O O . GLU A 1 79 ? -28.789 2.341 24.275 1.00 60.34 79 GLU A O 1
ATOM 639 N N . ASP A 1 80 ? -30.779 2.713 25.225 1.00 53.78 80 ASP A N 1
ATOM 640 C CA . ASP A 1 80 ? -30.730 1.733 26.337 1.00 53.78 80 ASP A CA 1
ATOM 641 C C . ASP A 1 80 ? -30.470 0.240 25.956 1.00 53.78 80 ASP A C 1
ATOM 643 O O . ASP A 1 80 ? -31.182 -0.676 26.371 1.00 53.78 80 ASP A O 1
ATOM 647 N N . ASN A 1 81 ? -29.419 -0.071 25.191 1.00 56.25 81 ASN A N 1
ATOM 648 C CA . ASN A 1 81 ? -28.998 -1.422 24.809 1.00 56.25 81 ASN A CA 1
ATOM 649 C C . ASN A 1 81 ? -27.749 -1.862 25.597 1.00 56.25 81 ASN A C 1
ATOM 651 O O . ASN A 1 81 ? -26.614 -1.896 25.109 1.00 56.25 81 ASN A O 1
ATOM 655 N N . VAL A 1 82 ? -27.984 -2.269 26.846 1.00 53.00 82 VAL A N 1
ATOM 656 C CA . VAL A 1 82 ? -26.972 -2.607 27.868 1.00 53.00 82 VAL A CA 1
ATOM 657 C C . VAL A 1 82 ? -25.984 -3.713 27.438 1.00 53.00 82 VAL A C 1
ATOM 659 O O . VAL A 1 82 ? -24.815 -3.682 27.820 1.00 53.00 82 VAL A O 1
ATOM 662 N N . VAL A 1 83 ? -26.387 -4.672 26.593 1.00 49.97 83 VAL A N 1
ATOM 663 C CA . VAL A 1 83 ? -25.526 -5.811 26.183 1.00 49.97 83 VAL A CA 1
ATOM 664 C C . VAL A 1 83 ? -24.463 -5.416 25.143 1.00 49.97 83 VAL A C 1
ATOM 666 O O . VAL A 1 83 ? -23.388 -6.022 25.091 1.00 49.97 83 VAL A O 1
ATOM 669 N N . SER A 1 84 ? -24.712 -4.371 24.347 1.00 57.50 84 SER A N 1
ATOM 670 C CA . SER A 1 84 ? -23.704 -3.800 23.440 1.00 57.50 84 SER A CA 1
ATOM 671 C C . SER A 1 84 ? -22.668 -2.959 24.192 1.00 57.50 84 SER A C 1
ATOM 673 O O . SER A 1 84 ? -21.534 -2.843 23.729 1.00 57.50 84 SER A O 1
ATOM 675 N N . SER A 1 85 ? -23.008 -2.453 25.383 1.00 67.25 85 SER A N 1
ATOM 676 C CA . SER A 1 85 ? -22.177 -1.516 26.147 1.00 67.25 85 SER A CA 1
ATOM 677 C C . SER A 1 85 ? -20.810 -2.092 26.536 1.00 67.25 85 SER A C 1
ATOM 679 O O . SER A 1 85 ? -19.793 -1.521 26.162 1.00 67.25 85 SER A O 1
ATOM 681 N N . ALA A 1 86 ? -20.731 -3.274 27.165 1.00 78.62 86 ALA A N 1
ATOM 682 C CA . ALA A 1 86 ? -19.445 -3.808 27.647 1.00 78.62 86 ALA A CA 1
ATOM 683 C C . ALA A 1 86 ? -18.443 -4.133 26.519 1.00 78.62 86 ALA A C 1
ATOM 685 O O . ALA A 1 86 ? -17.242 -3.891 26.651 1.00 78.62 86 ALA A O 1
ATOM 686 N N . ARG A 1 87 ? -18.922 -4.663 25.382 1.00 78.56 87 ARG A N 1
ATOM 687 C CA . ARG A 1 87 ? -18.069 -4.952 24.212 1.00 78.56 87 ARG A CA 1
ATOM 688 C C . ARG A 1 87 ? -17.621 -3.676 23.511 1.00 78.56 87 ARG A C 1
ATOM 690 O O . ARG A 1 87 ? -16.457 -3.569 23.130 1.00 78.56 87 ARG A O 1
ATOM 697 N N . VAL A 1 88 ? -18.529 -2.712 23.361 1.00 78.62 88 VAL A N 1
ATOM 698 C CA . VAL A 1 88 ? -18.214 -1.392 22.802 1.00 78.62 88 VAL A CA 1
ATOM 699 C C . VAL A 1 88 ? -17.226 -0.660 23.709 1.00 78.62 88 VAL A C 1
ATOM 701 O O . VAL A 1 88 ? -16.259 -0.089 23.219 1.00 78.62 88 VAL A O 1
ATOM 704 N N . GLN A 1 89 ? -17.389 -0.753 25.025 1.00 80.56 89 GLN A N 1
ATOM 705 C CA . GLN A 1 89 ? -16.487 -0.152 26.000 1.00 80.56 89 GLN A CA 1
ATOM 706 C C . GLN A 1 89 ? -15.095 -0.787 25.949 1.00 80.56 89 GLN A C 1
ATOM 708 O O . GLN A 1 89 ? -14.105 -0.072 25.834 1.00 80.56 89 GLN A O 1
ATOM 713 N N . TYR A 1 90 ? -15.006 -2.118 25.863 1.00 84.81 90 TYR A N 1
ATOM 714 C CA . TYR A 1 90 ? -13.729 -2.803 25.638 1.00 84.81 90 TYR A CA 1
ATOM 715 C C . TYR A 1 90 ? -13.059 -2.411 24.308 1.00 84.81 90 TYR A C 1
ATOM 717 O O . TYR A 1 90 ? -11.831 -2.299 24.213 1.00 84.81 90 TYR A O 1
ATOM 725 N N . MET A 1 91 ? -13.852 -2.193 23.257 1.00 83.38 91 MET A N 1
ATOM 726 C CA . MET A 1 91 ? -13.358 -1.688 21.977 1.00 83.38 91 MET A CA 1
ATOM 727 C C . MET A 1 91 ? -12.818 -0.258 22.109 1.00 83.38 91 MET A C 1
ATOM 729 O O . MET A 1 91 ? -11.732 0.021 21.599 1.00 83.38 91 MET A O 1
ATOM 733 N N . ILE A 1 92 ? -13.514 0.622 22.836 1.00 81.31 92 ILE A N 1
ATOM 734 C CA . ILE A 1 92 ? -13.047 1.980 23.154 1.00 81.31 92 ILE A CA 1
ATOM 735 C C . ILE A 1 92 ? -11.740 1.931 23.955 1.00 81.31 92 ILE A C 1
ATOM 737 O O . ILE A 1 92 ? -10.804 2.664 23.630 1.00 81.31 92 ILE A O 1
ATOM 741 N N . ASP A 1 93 ? -11.633 1.043 24.943 1.00 84.12 93 ASP A N 1
ATOM 742 C CA . ASP A 1 93 ? -10.412 0.859 25.734 1.00 84.12 93 ASP A CA 1
ATOM 743 C C . ASP A 1 93 ? -9.248 0.394 24.855 1.00 84.12 93 ASP A C 1
ATOM 745 O O . ASP A 1 93 ? -8.148 0.940 24.924 1.00 84.12 93 ASP A O 1
ATOM 749 N N . THR A 1 94 ? -9.503 -0.555 23.950 1.00 82.88 94 THR A N 1
ATOM 750 C CA . THR A 1 94 ? -8.507 -1.035 22.978 1.00 82.88 94 THR A CA 1
ATOM 751 C C . THR A 1 94 ? -8.057 0.091 22.041 1.00 82.88 94 THR A C 1
ATOM 753 O O . THR A 1 94 ? -6.871 0.237 21.750 1.00 82.88 94 THR A O 1
ATOM 756 N N . ILE A 1 95 ? -8.985 0.942 21.606 1.00 82.38 95 ILE A N 1
ATOM 757 C CA . ILE A 1 95 ? -8.688 2.138 20.813 1.00 82.38 95 ILE A CA 1
ATOM 758 C C . ILE A 1 95 ? -7.819 3.130 21.594 1.00 82.38 95 ILE A C 1
ATOM 760 O O . ILE A 1 95 ? -6.871 3.693 21.041 1.00 82.38 95 ILE A O 1
ATOM 764 N N . MET A 1 96 ? -8.122 3.350 22.872 1.00 80.94 96 MET A N 1
ATOM 765 C CA . MET A 1 96 ? -7.346 4.229 23.745 1.00 80.94 96 MET A CA 1
ATOM 766 C C . MET A 1 96 ? -5.944 3.667 24.005 1.00 80.94 96 MET A C 1
ATOM 768 O O . MET A 1 96 ? -4.975 4.428 23.952 1.00 80.94 96 MET A O 1
ATOM 772 N N . ASP A 1 97 ? -5.813 2.352 24.191 1.00 83.81 97 ASP A N 1
ATOM 773 C CA . ASP A 1 97 ? -4.527 1.653 24.284 1.00 83.81 97 ASP A CA 1
ATOM 774 C C . ASP A 1 97 ? -3.690 1.873 23.010 1.00 83.81 97 ASP A C 1
ATOM 776 O O . ASP A 1 97 ? -2.508 2.224 23.093 1.00 83.81 97 ASP A O 1
ATOM 780 N N . ILE A 1 98 ? -4.302 1.744 21.824 1.00 81.31 98 ILE A N 1
ATOM 781 C CA . ILE A 1 98 ? -3.633 1.992 20.536 1.00 81.31 98 ILE A CA 1
ATOM 782 C C . ILE A 1 98 ? -3.229 3.467 20.411 1.00 81.31 98 ILE A C 1
ATOM 784 O O . ILE A 1 98 ? -2.075 3.760 20.087 1.00 81.31 98 ILE A O 1
ATOM 788 N N . LYS A 1 99 ? -4.134 4.409 20.718 1.00 77.62 99 LYS A N 1
ATOM 789 C CA . LYS A 1 99 ? -3.863 5.858 20.688 1.00 77.62 99 LYS A CA 1
ATOM 790 C C . LYS A 1 99 ? -2.653 6.215 21.554 1.00 77.62 99 LYS A C 1
ATOM 792 O O . LYS A 1 99 ? -1.743 6.904 21.084 1.00 77.62 99 LYS A O 1
ATOM 797 N N . ASN A 1 100 ? -2.636 5.700 22.783 1.00 79.12 100 ASN A N 1
ATOM 798 C CA . ASN A 1 100 ? -1.602 5.945 23.787 1.00 79.12 100 ASN A CA 1
ATOM 799 C C . ASN A 1 100 ? -0.344 5.084 23.586 1.00 79.12 100 ASN A C 1
ATOM 801 O O . ASN A 1 100 ? 0.566 5.135 24.408 1.00 79.12 100 ASN A O 1
ATOM 805 N N . ASN A 1 101 ? -0.277 4.292 22.509 1.00 73.31 101 ASN A N 1
ATOM 806 C CA . ASN A 1 101 ? 0.820 3.368 22.217 1.00 73.31 101 ASN A CA 1
ATOM 807 C C . ASN A 1 101 ? 1.122 2.388 23.370 1.00 73.31 101 ASN A C 1
ATOM 809 O O . ASN A 1 101 ? 2.243 1.897 23.512 1.00 73.31 101 ASN A O 1
ATOM 813 N N . LYS A 1 102 ? 0.123 2.092 24.207 1.00 69.88 102 LYS A N 1
ATOM 814 C CA . LYS A 1 102 ? 0.256 1.186 25.343 1.00 69.88 102 LYS A CA 1
ATOM 815 C C . LYS A 1 102 ? 0.179 -0.237 24.814 1.00 69.88 102 LYS A C 1
ATOM 817 O O . LYS A 1 102 ? -0.903 -0.782 24.637 1.00 69.88 102 LYS A O 1
ATOM 822 N N . GLN A 1 103 ? 1.328 -0.811 24.475 1.00 63.97 103 GLN A N 1
ATOM 823 C CA . GLN A 1 103 ? 1.403 -2.149 23.889 1.00 63.97 103 GLN A CA 1
ATOM 824 C C . GLN A 1 103 ? 1.134 -3.219 24.949 1.00 63.97 103 GLN A C 1
ATOM 826 O O . GLN A 1 103 ? 1.787 -3.260 25.994 1.00 63.97 103 GLN A O 1
ATOM 831 N N . ARG A 1 104 ? 0.172 -4.110 24.684 1.00 62.91 104 ARG A N 1
ATOM 832 C CA . ARG A 1 104 ? -0.083 -5.260 25.558 1.00 62.91 104 ARG A CA 1
ATOM 833 C C . ARG A 1 104 ? 1.069 -6.258 25.435 1.00 62.91 104 ARG A C 1
ATOM 835 O O . ARG A 1 104 ? 1.342 -6.764 24.350 1.00 62.91 104 ARG A O 1
ATOM 842 N N . LYS A 1 105 ? 1.717 -6.566 26.565 1.00 57.41 105 LYS A N 1
ATOM 843 C CA . LYS A 1 105 ? 2.878 -7.474 26.652 1.00 57.41 105 LY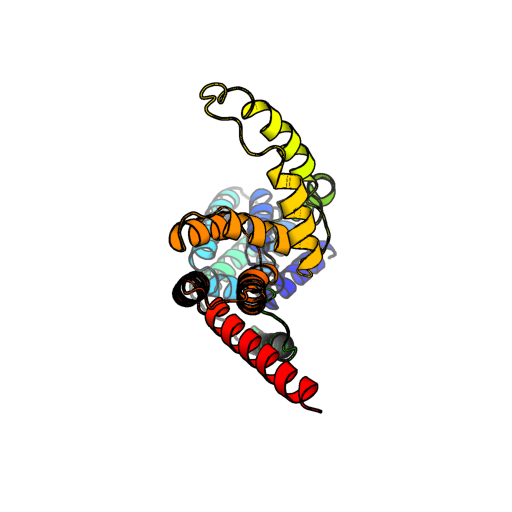S A CA 1
ATOM 844 C C . LYS A 1 105 ? 2.612 -8.868 26.062 1.00 57.41 105 LYS A C 1
ATOM 846 O O . LYS A 1 105 ? 3.534 -9.476 25.535 1.00 57.41 105 LYS A O 1
ATOM 851 N N . ALA A 1 106 ? 1.360 -9.334 26.092 1.00 53.97 106 ALA A N 1
ATOM 852 C CA . ALA A 1 106 ? 0.946 -10.628 25.545 1.00 53.97 106 ALA A CA 1
ATOM 853 C C . ALA A 1 106 ? 1.217 -10.781 24.033 1.00 53.97 106 ALA A C 1
ATOM 855 O O . ALA A 1 106 ? 1.489 -11.886 23.584 1.00 53.97 106 ALA A O 1
ATOM 856 N N . ASN A 1 107 ? 1.239 -9.683 23.267 1.00 63.69 107 ASN A N 1
ATOM 857 C CA . ASN A 1 107 ? 1.414 -9.724 21.808 1.00 63.69 107 ASN A CA 1
ATOM 858 C C . ASN A 1 107 ? 2.865 -9.453 21.365 1.00 63.69 107 ASN A C 1
ATOM 860 O O . ASN A 1 107 ? 3.139 -9.342 20.171 1.00 63.69 107 ASN A O 1
ATOM 864 N N . ALA A 1 108 ? 3.808 -9.298 22.303 1.00 68.25 108 ALA A N 1
ATOM 865 C CA . ALA A 1 108 ? 5.189 -8.935 21.978 1.00 68.25 108 ALA A CA 1
ATOM 866 C C . ALA A 1 108 ? 5.934 -10.067 21.247 1.00 68.25 108 ALA A C 1
ATOM 868 O O . ALA A 1 108 ? 6.622 -9.807 20.260 1.00 68.25 108 ALA A O 1
ATOM 869 N N . TYR A 1 109 ? 5.745 -11.314 21.691 1.00 74.31 109 TYR A N 1
ATOM 870 C CA . TYR A 1 109 ? 6.387 -12.493 21.104 1.00 74.31 109 TYR A CA 1
ATOM 871 C C . TYR A 1 109 ? 5.915 -12.758 19.667 1.00 74.31 109 TYR A C 1
ATOM 873 O O . TYR A 1 109 ? 6.732 -12.877 18.748 1.00 74.31 109 TYR A O 1
ATOM 881 N N . ASP A 1 110 ? 4.597 -12.772 19.451 1.00 71.81 110 ASP A N 1
ATOM 882 C CA . ASP A 1 110 ? 4.013 -12.982 18.123 1.00 71.81 110 ASP A CA 1
ATOM 883 C C . ASP A 1 110 ? 4.414 -11.869 17.156 1.00 71.81 110 ASP A C 1
ATOM 885 O O . ASP A 1 110 ? 4.779 -12.135 16.012 1.00 71.81 110 ASP A O 1
ATOM 889 N N . ARG A 1 111 ? 4.477 -10.622 17.633 1.00 72.56 111 ARG A N 1
ATOM 890 C CA . ARG A 1 111 ? 4.916 -9.489 16.817 1.00 72.56 111 ARG A CA 1
ATOM 891 C C . ARG A 1 111 ? 6.391 -9.570 16.435 1.00 72.56 111 ARG A C 1
ATOM 893 O O . ARG A 1 111 ? 6.743 -9.234 15.302 1.00 72.56 111 ARG A O 1
ATOM 900 N N . GLU A 1 112 ? 7.267 -10.003 17.341 1.00 79.31 112 GLU A N 1
ATOM 901 C CA . GLU A 1 112 ? 8.681 -10.228 17.021 1.00 79.31 112 GLU A CA 1
ATOM 902 C C . GLU A 1 112 ? 8.820 -11.312 15.943 1.00 79.31 112 GLU A C 1
ATOM 904 O O . GLU A 1 112 ? 9.568 -11.148 14.972 1.00 79.31 112 GLU A O 1
ATOM 909 N N . ARG A 1 113 ? 8.042 -12.396 16.061 1.00 83.00 113 ARG A N 1
ATOM 910 C CA . ARG A 1 113 ? 7.969 -13.456 15.050 1.00 83.00 113 ARG A CA 1
ATOM 911 C C . ARG A 1 113 ? 7.472 -12.925 13.704 1.00 83.00 113 ARG A C 1
ATOM 913 O O . ARG A 1 113 ? 8.164 -13.119 12.704 1.00 83.00 113 ARG A O 1
ATOM 920 N N . SER A 1 114 ? 6.356 -12.200 13.666 1.00 82.44 114 SER A N 1
ATOM 921 C CA . SER A 1 114 ? 5.835 -11.577 12.443 1.00 82.44 114 SER A CA 1
ATOM 922 C C . SER A 1 114 ? 6.820 -10.589 11.824 1.00 82.44 114 SER A C 1
ATOM 924 O O . SER A 1 114 ? 6.985 -10.554 10.607 1.00 82.44 114 SER A O 1
ATOM 926 N N . THR A 1 115 ? 7.536 -9.812 12.642 1.00 82.06 115 THR A N 1
ATOM 927 C CA . THR A 1 115 ? 8.554 -8.863 12.167 1.00 82.06 115 THR A CA 1
ATOM 928 C C . THR A 1 115 ? 9.740 -9.592 11.537 1.00 82.06 115 THR A C 1
ATOM 930 O O . THR A 1 115 ? 10.207 -9.191 10.470 1.00 82.06 115 THR A O 1
ATOM 933 N N . ARG A 1 116 ? 10.208 -10.691 12.148 1.00 86.31 116 ARG A N 1
ATOM 934 C CA . ARG A 1 116 ? 11.245 -11.557 11.562 1.00 86.31 116 ARG A CA 1
ATOM 935 C C . ARG A 1 116 ? 10.791 -12.156 10.234 1.00 86.31 116 ARG A C 1
ATOM 937 O O . ARG A 1 116 ? 11.507 -12.027 9.245 1.00 86.31 116 ARG A O 1
ATOM 944 N N . LEU A 1 117 ? 9.587 -12.726 10.186 1.00 86.19 117 LEU A N 1
ATOM 945 C CA . LEU A 1 117 ? 9.013 -13.297 8.962 1.00 86.19 117 LEU A CA 1
ATOM 946 C C . LEU A 1 117 ? 8.870 -12.244 7.857 1.00 86.19 117 LEU A C 1
ATOM 948 O O . LEU A 1 117 ? 9.272 -12.481 6.721 1.00 86.19 117 LEU A O 1
ATOM 952 N N . ARG A 1 118 ? 8.391 -11.044 8.196 1.00 82.88 118 ARG A N 1
ATOM 953 C CA . ARG A 1 118 ? 8.288 -9.916 7.262 1.00 82.88 118 ARG A CA 1
ATOM 954 C C . ARG A 1 118 ? 9.649 -9.513 6.702 1.00 82.88 118 ARG A C 1
ATOM 956 O O . ARG A 1 118 ? 9.772 -9.306 5.497 1.00 82.88 118 ARG A O 1
ATOM 963 N N . LYS A 1 119 ? 10.682 -9.447 7.551 1.00 83.75 119 LYS A N 1
ATOM 964 C CA . LYS A 1 119 ? 12.058 -9.199 7.103 1.00 83.75 119 LYS A CA 1
ATOM 965 C C . LYS A 1 119 ? 12.526 -10.302 6.162 1.00 83.75 119 LYS A C 1
ATOM 967 O O . LYS A 1 119 ? 13.033 -9.977 5.097 1.00 83.75 119 LYS A O 1
ATOM 972 N N . MET A 1 120 ? 12.336 -11.578 6.497 1.00 84.44 120 MET A N 1
ATOM 973 C CA . MET A 1 120 ? 12.719 -12.697 5.621 1.00 84.44 120 MET A CA 1
ATOM 974 C C . MET A 1 120 ? 12.046 -12.599 4.248 1.00 84.44 120 MET A C 1
ATOM 976 O O . MET A 1 120 ? 12.728 -12.679 3.231 1.00 84.44 120 MET A O 1
ATOM 980 N N . ILE A 1 121 ? 10.736 -12.330 4.211 1.00 81.31 121 ILE A N 1
ATOM 981 C CA . ILE A 1 121 ? 9.991 -12.092 2.965 1.00 81.31 121 ILE A CA 1
ATOM 982 C C . ILE A 1 121 ? 10.616 -10.932 2.175 1.00 81.31 121 ILE A C 1
ATOM 984 O O . ILE A 1 121 ? 10.816 -11.053 0.969 1.00 81.31 121 ILE A O 1
ATOM 988 N N . GLY A 1 122 ? 10.979 -9.833 2.842 1.00 75.19 122 GLY A N 1
ATOM 989 C CA . GLY A 1 122 ? 11.690 -8.713 2.220 1.00 75.19 122 GLY A CA 1
ATOM 990 C C . GLY A 1 122 ? 13.035 -9.112 1.597 1.00 75.19 122 GLY A C 1
ATOM 991 O O . GLY A 1 122 ? 13.318 -8.726 0.464 1.00 75.19 122 GLY A O 1
ATOM 992 N N . HIS A 1 123 ? 13.832 -9.940 2.280 1.00 78.56 123 HIS A N 1
ATOM 993 C CA . HIS A 1 123 ? 15.103 -10.442 1.742 1.00 78.56 123 HIS A CA 1
ATOM 994 C C . HIS A 1 123 ? 14.889 -11.321 0.503 1.00 78.56 123 HIS A C 1
ATOM 996 O O . HIS A 1 123 ? 15.601 -11.151 -0.483 1.00 78.56 123 HIS A O 1
ATOM 1002 N N . PHE A 1 124 ? 13.875 -12.196 0.495 1.00 72.88 124 PHE A N 1
ATOM 1003 C CA . PHE A 1 124 ? 13.545 -13.011 -0.683 1.00 72.88 124 PHE A CA 1
ATOM 1004 C C . PHE A 1 124 ? 13.127 -12.172 -1.894 1.00 72.88 124 PHE A C 1
ATOM 1006 O O . PHE A 1 124 ? 13.469 -12.516 -3.025 1.00 72.88 124 PHE A O 1
ATOM 1013 N N . LYS A 1 125 ? 12.417 -11.063 -1.663 1.00 66.94 125 LYS A N 1
ATOM 1014 C CA . LYS A 1 125 ? 12.050 -10.116 -2.725 1.00 66.94 125 LYS A CA 1
ATOM 1015 C C . LYS A 1 125 ? 13.264 -9.373 -3.294 1.00 66.94 125 LYS A C 1
ATOM 1017 O O . LYS A 1 125 ? 13.246 -9.020 -4.465 1.00 66.94 125 LYS A O 1
ATOM 1022 N N . SER A 1 126 ? 14.306 -9.163 -2.486 1.00 64.94 126 SER A N 1
ATOM 1023 C CA . SER A 1 126 ? 15.545 -8.484 -2.893 1.00 64.94 126 SER A CA 1
ATOM 1024 C C . SER A 1 126 ? 16.563 -9.425 -3.562 1.00 64.94 126 SER A C 1
ATOM 1026 O O . SER A 1 126 ? 17.259 -9.028 -4.490 1.00 64.94 126 SER A O 1
ATOM 1028 N N . ALA A 1 127 ? 16.639 -10.690 -3.126 1.00 64.19 127 ALA A N 1
ATOM 1029 C CA . ALA A 1 127 ? 17.649 -11.657 -3.574 1.00 64.19 127 ALA A CA 1
ATOM 1030 C C . ALA A 1 127 ? 17.458 -12.161 -5.019 1.00 64.19 127 ALA A C 1
ATOM 1032 O O . ALA A 1 127 ? 18.420 -12.580 -5.660 1.00 64.19 127 ALA A O 1
ATOM 1033 N N . LYS A 1 128 ? 16.235 -12.116 -5.566 1.00 56.59 128 LYS A N 1
ATOM 1034 C CA . LYS A 1 128 ? 15.986 -12.390 -6.990 1.00 56.59 128 LYS A CA 1
ATOM 1035 C C . LYS A 1 128 ? 16.266 -11.119 -7.798 1.00 56.59 128 LYS A C 1
ATOM 1037 O O . LYS A 1 128 ? 15.348 -10.354 -8.072 1.00 56.59 128 LYS A O 1
ATOM 1042 N N . GLY A 1 129 ? 17.536 -10.886 -8.135 1.00 50.28 129 GLY A N 1
ATOM 1043 C CA . GLY A 1 129 ? 18.050 -9.702 -8.839 1.00 50.28 129 GLY A CA 1
ATOM 1044 C C . GLY A 1 129 ? 17.496 -9.469 -10.253 1.00 50.28 129 GLY A C 1
ATOM 1045 O O . GLY A 1 129 ? 18.231 -9.550 -11.228 1.00 50.28 129 GLY A O 1
ATOM 1046 N N . GLY A 1 130 ? 16.212 -9.135 -10.373 1.00 42.59 130 GLY A N 1
ATOM 1047 C CA . GLY A 1 130 ? 15.547 -8.876 -11.647 1.00 42.59 130 GLY A CA 1
ATOM 1048 C C . GLY A 1 130 ? 14.439 -7.838 -11.514 1.00 42.59 130 GLY A C 1
ATOM 1049 O O . GLY A 1 130 ? 13.268 -8.185 -11.411 1.00 42.59 130 GLY A O 1
ATOM 1050 N N . GLY A 1 131 ? 14.820 -6.560 -11.560 1.00 43.00 131 GLY A N 1
ATOM 1051 C CA . GLY A 1 131 ? 13.910 -5.439 -11.792 1.00 43.00 131 GLY A CA 1
ATOM 1052 C C . GLY A 1 131 ? 13.180 -4.917 -10.553 1.00 43.00 131 GLY A C 1
ATOM 1053 O O . GLY A 1 131 ? 12.607 -5.659 -9.762 1.00 43.00 131 GLY A O 1
ATOM 1054 N N . ARG A 1 132 ? 13.135 -3.586 -10.430 1.00 46.00 132 ARG A N 1
ATOM 1055 C CA . ARG A 1 132 ? 12.273 -2.816 -9.517 1.00 46.00 132 ARG A CA 1
ATOM 1056 C C . ARG A 1 132 ? 10.782 -2.968 -9.883 1.00 46.00 132 ARG A C 1
ATOM 1058 O O . ARG A 1 132 ? 10.064 -1.984 -10.035 1.00 46.00 132 ARG A O 1
ATOM 1065 N N . GLY A 1 133 ? 10.301 -4.198 -10.047 1.00 47.81 133 GLY A N 1
ATOM 1066 C CA . GLY A 1 133 ? 8.883 -4.518 -10.119 1.00 47.81 133 GLY A CA 1
ATOM 1067 C C . GLY A 1 133 ? 8.293 -4.366 -8.726 1.00 47.81 133 GLY A C 1
ATOM 1068 O O . GLY A 1 133 ? 8.328 -5.304 -7.940 1.00 47.81 133 GLY A O 1
ATOM 1069 N N . SER A 1 134 ? 7.865 -3.142 -8.415 1.00 53.84 134 SER A N 1
ATOM 1070 C CA . SER A 1 134 ? 7.105 -2.712 -7.239 1.00 53.84 134 SER A CA 1
ATOM 1071 C C . SER A 1 134 ? 6.783 -3.824 -6.228 1.00 53.84 134 SER A C 1
ATOM 1073 O O . SER A 1 134 ? 5.710 -4.420 -6.247 1.00 53.84 134 SER A O 1
ATOM 1075 N N . SER A 1 135 ? 7.674 -4.037 -5.255 1.00 56.78 135 SER A N 1
ATOM 1076 C CA . SER A 1 135 ? 7.304 -4.659 -3.976 1.00 56.78 135 SER A CA 1
ATOM 1077 C C . SER A 1 135 ? 6.463 -3.685 -3.125 1.00 56.78 135 SER A C 1
ATOM 1079 O O . SER A 1 135 ? 6.509 -3.733 -1.893 1.00 56.78 135 SER A O 1
ATOM 1081 N N . ALA A 1 136 ? 5.736 -2.753 -3.745 1.00 69.56 136 ALA A N 1
ATOM 1082 C CA . ALA A 1 136 ? 4.763 -1.967 -3.018 1.00 69.56 136 ALA A CA 1
ATOM 1083 C C . ALA A 1 136 ? 3.572 -2.876 -2.685 1.00 69.56 136 ALA A C 1
ATOM 1085 O O . ALA A 1 136 ? 3.159 -3.679 -3.529 1.00 69.56 136 ALA A O 1
ATOM 1086 N N . PRO A 1 137 ? 3.017 -2.766 -1.471 1.00 78.81 137 PRO A N 1
ATOM 1087 C CA . PRO A 1 137 ? 1.780 -3.448 -1.134 1.00 78.81 137 PRO A CA 1
ATOM 1088 C C . PRO A 1 137 ? 0.686 -3.063 -2.137 1.00 78.81 137 PRO A C 1
ATOM 1090 O O . PRO A 1 137 ? 0.594 -1.909 -2.572 1.00 78.81 137 PRO A O 1
ATOM 1093 N N . LEU A 1 138 ? -0.143 -4.034 -2.510 1.00 82.94 138 LEU A N 1
ATOM 1094 C CA . LEU A 1 138 ? -1.221 -3.822 -3.461 1.00 82.94 138 LEU A CA 1
ATOM 1095 C C . LEU A 1 138 ? -2.234 -2.821 -2.887 1.00 82.94 138 LEU A C 1
ATOM 1097 O O . LEU A 1 138 ? -2.787 -3.026 -1.803 1.00 82.94 138 LEU A O 1
ATOM 1101 N N . ARG A 1 139 ? -2.496 -1.744 -3.629 1.00 83.81 139 ARG A N 1
ATOM 1102 C CA . ARG A 1 139 ? -3.435 -0.680 -3.248 1.00 83.81 139 ARG A CA 1
ATOM 1103 C C . ARG A 1 139 ? -4.877 -1.048 -3.607 1.00 83.81 139 ARG A C 1
ATOM 1105 O O . ARG A 1 139 ? -5.504 -0.364 -4.408 1.00 83.81 139 A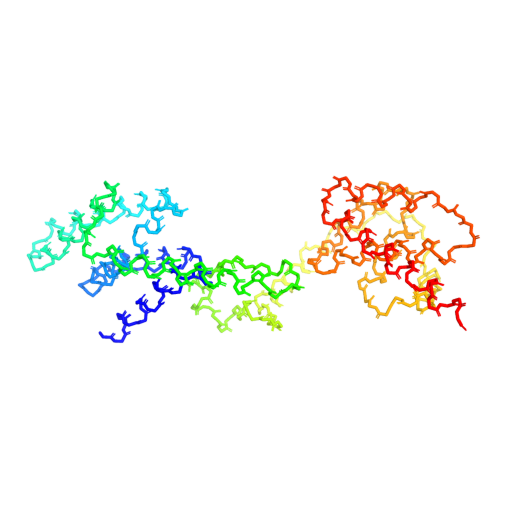RG A O 1
ATOM 1112 N N . LEU A 1 140 ? -5.380 -2.167 -3.087 1.00 85.12 140 LEU A N 1
ATOM 1113 C CA . LEU A 1 140 ? -6.773 -2.559 -3.319 1.00 85.12 140 LEU A CA 1
ATOM 1114 C C . LEU A 1 140 ? -7.716 -1.706 -2.467 1.00 85.12 140 LEU A C 1
ATOM 1116 O O . LEU A 1 140 ? -7.448 -1.466 -1.286 1.00 85.12 140 LEU A O 1
ATOM 1120 N N . THR A 1 141 ? -8.837 -1.306 -3.060 1.00 87.19 141 THR A N 1
ATOM 1121 C CA . THR A 1 141 ? -9.997 -0.779 -2.331 1.00 87.19 141 THR A CA 1
ATOM 1122 C C . THR A 1 141 ? -11.073 -1.853 -2.198 1.00 87.19 141 THR A C 1
ATOM 1124 O O . THR A 1 141 ? -11.110 -2.828 -2.955 1.00 87.19 141 THR A O 1
ATOM 1127 N N . LEU A 1 142 ? -11.990 -1.687 -1.244 1.00 85.94 142 LEU A N 1
ATOM 1128 C CA . LEU A 1 142 ? -13.126 -2.602 -1.110 1.00 85.94 142 LEU A CA 1
ATOM 1129 C C . LEU A 1 142 ? -14.034 -2.560 -2.346 1.00 85.94 142 LEU A C 1
ATOM 1131 O O . LEU A 1 142 ? -14.581 -3.590 -2.734 1.00 85.94 142 LEU A O 1
ATOM 1135 N N . LYS A 1 143 ? -14.148 -1.391 -2.989 1.00 85.00 143 LYS A N 1
ATOM 1136 C CA . LYS A 1 143 ? -14.913 -1.224 -4.231 1.00 85.00 143 LYS A CA 1
ATOM 1137 C C . LYS A 1 143 ? -14.330 -2.057 -5.365 1.00 85.00 143 LYS A C 1
ATOM 1139 O O . LYS A 1 143 ? -15.083 -2.705 -6.082 1.00 85.00 143 LYS A O 1
ATOM 1144 N N . ASP A 1 144 ? -13.003 -2.113 -5.469 1.00 84.94 144 ASP A N 1
ATOM 1145 C CA . ASP A 1 144 ? -12.326 -2.945 -6.469 1.00 84.94 144 ASP A CA 1
ATOM 1146 C C . ASP A 1 144 ? -12.636 -4.438 -6.293 1.00 84.94 144 ASP A C 1
ATOM 1148 O O . ASP A 1 144 ? -12.681 -5.176 -7.273 1.00 84.94 144 ASP A O 1
ATOM 1152 N N . LEU A 1 145 ? -12.880 -4.886 -5.056 1.00 84.56 145 LEU A N 1
ATOM 1153 C CA . LEU A 1 145 ? -13.266 -6.268 -4.759 1.00 84.56 145 LEU A CA 1
ATOM 1154 C C . LEU A 1 145 ? -14.753 -6.548 -4.998 1.00 84.56 145 LEU A C 1
ATOM 1156 O O . LEU A 1 145 ? -15.108 -7.671 -5.346 1.00 84.56 145 LEU A O 1
ATOM 1160 N N . THR A 1 146 ? -15.633 -5.569 -4.792 1.00 85.56 146 THR A N 1
ATOM 1161 C CA . THR A 1 146 ? -17.073 -5.744 -5.044 1.00 85.56 146 THR A CA 1
ATOM 1162 C C . THR A 1 146 ? -17.430 -5.594 -6.516 1.00 85.56 146 THR A C 1
ATOM 1164 O O . THR A 1 146 ? -18.382 -6.205 -6.982 1.00 85.56 146 THR A O 1
ATOM 1167 N N . GLU A 1 147 ? -16.659 -4.800 -7.254 1.00 84.69 147 GLU A N 1
ATOM 1168 C CA . GLU A 1 147 ? -16.890 -4.476 -8.664 1.00 84.69 147 GLU A CA 1
ATOM 1169 C C . GLU A 1 147 ? -15.987 -5.306 -9.591 1.00 84.69 147 GLU A C 1
ATOM 1171 O O . GLU A 1 147 ? -15.644 -4.878 -10.691 1.00 84.69 147 GLU A O 1
ATOM 1176 N N . ILE A 1 148 ? -15.592 -6.513 -9.167 1.00 82.06 148 ILE A N 1
ATOM 1177 C CA . ILE A 1 148 ? -14.723 -7.397 -9.963 1.00 82.06 148 ILE A CA 1
ATOM 1178 C C . ILE A 1 148 ? -15.359 -7.728 -11.315 1.00 82.06 148 ILE A C 1
ATOM 1180 O O . ILE A 1 148 ? -14.654 -7.739 -12.323 1.00 82.06 148 ILE A O 1
ATOM 1184 N N . ASP A 1 149 ? -16.670 -7.964 -11.349 1.00 77.12 149 ASP A N 1
ATOM 1185 C CA . ASP A 1 149 ? -17.370 -8.352 -12.577 1.00 77.12 149 ASP A CA 1
ATOM 1186 C C . ASP A 1 149 ? -17.454 -7.199 -13.590 1.00 77.12 149 ASP A C 1
ATOM 1188 O O . ASP A 1 149 ? -17.505 -7.433 -14.795 1.00 77.12 149 ASP A O 1
ATOM 1192 N N . THR A 1 150 ? -17.424 -5.947 -13.120 1.00 77.31 150 THR A N 1
ATOM 1193 C CA . THR A 1 150 ? -17.570 -4.752 -13.967 1.00 77.31 150 THR A CA 1
ATOM 1194 C C . THR A 1 150 ? -16.235 -4.102 -14.318 1.00 77.31 150 THR A C 1
ATOM 1196 O O . THR A 1 150 ? -16.044 -3.658 -15.447 1.00 77.31 150 THR A O 1
ATOM 1199 N N . LYS A 1 151 ? -15.296 -4.030 -13.369 1.00 70.31 151 LYS A N 1
ATOM 1200 C CA . LYS A 1 151 ? -13.984 -3.384 -13.542 1.00 70.31 151 LYS A CA 1
ATOM 1201 C C . LYS A 1 151 ? -12.872 -4.368 -13.888 1.00 70.31 151 LYS A C 1
ATOM 1203 O O . LYS A 1 151 ? -11.849 -3.966 -14.448 1.00 70.31 151 LYS A O 1
ATOM 1208 N N . GLY A 1 152 ? -13.078 -5.655 -13.631 1.00 76.81 152 GLY A N 1
ATOM 1209 C CA . GLY A 1 152 ? -12.057 -6.677 -13.805 1.00 76.81 152 GLY A CA 1
ATOM 1210 C C . GLY A 1 152 ? -10.973 -6.611 -12.726 1.00 76.81 152 GLY A C 1
ATOM 1211 O O . GLY A 1 152 ? -10.951 -5.749 -11.849 1.00 76.81 152 GLY A O 1
ATOM 1212 N N . ARG A 1 153 ? -10.039 -7.560 -12.787 1.00 83.44 153 ARG A N 1
ATOM 1213 C CA . ARG A 1 153 ? -8.985 -7.743 -11.777 1.00 83.44 153 ARG A CA 1
ATOM 1214 C C . ARG A 1 153 ? -7.682 -7.098 -12.233 1.00 83.44 153 ARG A C 1
ATOM 1216 O O . ARG A 1 153 ? -6.765 -7.799 -12.647 1.00 83.44 153 ARG A O 1
ATOM 1223 N N . TRP A 1 154 ? -7.595 -5.773 -12.157 1.00 78.62 154 TRP A N 1
ATOM 1224 C CA . TRP A 1 154 ? -6.438 -5.012 -12.661 1.00 78.62 154 TRP A CA 1
ATOM 1225 C C . TRP A 1 154 ? -5.093 -5.407 -12.028 1.00 78.62 154 TRP A C 1
ATOM 1227 O O . TRP A 1 154 ? -4.042 -5.200 -12.623 1.00 78.62 154 TRP A O 1
ATOM 1237 N N . TRP A 1 155 ? -5.117 -5.989 -10.827 1.00 78.06 155 TRP A N 1
ATOM 1238 C CA . TRP A 1 155 ? -3.932 -6.465 -10.108 1.00 78.06 155 TRP A CA 1
ATOM 1239 C C . TRP A 1 155 ? -3.372 -7.798 -10.633 1.00 78.06 155 TRP A C 1
ATOM 1241 O O . TRP A 1 155 ? -2.347 -8.262 -10.134 1.00 78.06 155 TRP A O 1
ATOM 1251 N N . LEU A 1 156 ? -4.022 -8.437 -11.612 1.00 76.06 156 LEU A N 1
ATOM 1252 C CA . LEU A 1 156 ? -3.480 -9.604 -12.306 1.00 76.06 156 LEU A CA 1
ATOM 1253 C C . LEU A 1 156 ? -2.655 -9.160 -13.517 1.00 76.06 156 LEU A C 1
ATOM 1255 O O . LEU A 1 156 ? -3.098 -8.353 -14.334 1.00 76.06 156 LEU A O 1
ATOM 1259 N N . VAL A 1 157 ? -1.459 -9.728 -13.663 1.00 62.41 157 VAL A N 1
ATOM 1260 C CA . VAL A 1 157 ? -0.596 -9.479 -14.825 1.00 62.41 157 VAL A CA 1
ATOM 1261 C C . VAL A 1 157 ? -1.317 -9.964 -16.088 1.00 62.41 157 VAL A C 1
ATOM 1263 O O . VAL A 1 157 ? -1.648 -11.141 -16.194 1.00 62.41 157 VAL A O 1
ATOM 1266 N N . GLY A 1 158 ? -1.584 -9.048 -17.024 1.00 59.00 158 GLY A N 1
ATOM 1267 C CA . GLY A 1 158 ? -2.297 -9.334 -18.275 1.00 59.00 158 GLY A CA 1
ATOM 1268 C C . GLY A 1 158 ? -3.817 -9.121 -18.238 1.00 59.00 158 GLY A C 1
ATOM 1269 O O . GLY A 1 158 ? -4.467 -9.309 -19.262 1.00 59.00 158 GLY A O 1
ATOM 1270 N N . ALA A 1 159 ? -4.403 -8.698 -17.112 1.00 60.56 159 ALA A N 1
ATOM 1271 C CA . ALA A 1 159 ? -5.818 -8.334 -17.073 1.00 60.56 159 ALA A CA 1
ATOM 1272 C C . ALA A 1 159 ? -6.049 -6.926 -17.649 1.00 60.56 159 ALA A C 1
ATOM 1274 O O . ALA A 1 159 ? -5.563 -5.930 -17.110 1.00 60.56 159 ALA A O 1
ATOM 1275 N N . SER A 1 160 ? -6.833 -6.824 -18.724 1.00 48.00 160 SER A N 1
ATOM 1276 C CA . SER A 1 160 ? -7.369 -5.543 -19.193 1.00 48.00 160 SER A CA 1
ATOM 1277 C C . SER A 1 160 ? -8.460 -5.069 -18.229 1.00 48.00 160 SER A C 1
ATOM 1279 O O . SER A 1 160 ? -9.458 -5.757 -18.027 1.00 48.00 160 SER A O 1
ATOM 1281 N N . PHE A 1 161 ? -8.279 -3.894 -17.625 1.00 50.50 161 PHE A N 1
ATOM 1282 C CA . PHE A 1 161 ? -9.316 -3.223 -16.837 1.00 50.50 161 PHE A CA 1
ATOM 1283 C C . PHE A 1 161 ? -10.557 -2.998 -17.718 1.00 50.50 161 PHE A C 1
ATOM 1285 O O . PHE A 1 161 ? -10.509 -2.227 -18.680 1.00 50.50 161 PHE A O 1
ATOM 1292 N N . ILE A 1 162 ? -11.662 -3.682 -17.410 1.00 52.56 162 ILE A N 1
ATOM 1293 C CA . ILE A 1 162 ? -12.891 -3.684 -18.227 1.00 52.56 162 ILE A CA 1
ATOM 1294 C C . ILE A 1 162 ? -13.513 -2.278 -18.264 1.00 52.56 162 ILE A C 1
ATOM 1296 O O . ILE A 1 162 ? -14.046 -1.854 -19.289 1.00 52.56 162 ILE A O 1
ATOM 1300 N N . GLY A 1 163 ? -13.332 -1.491 -17.197 1.00 49.09 163 GLY A N 1
ATOM 1301 C CA . GLY A 1 163 ? -13.796 -0.104 -17.126 1.00 49.09 163 GLY A CA 1
ATOM 1302 C C . GLY A 1 163 ? -13.182 0.826 -18.182 1.00 49.09 163 GLY A C 1
ATOM 1303 O O . GLY A 1 163 ? -13.820 1.809 -18.559 1.00 49.09 163 GLY A O 1
ATOM 1304 N N . ASN A 1 164 ? -11.998 0.508 -18.730 1.00 47.69 164 ASN A N 1
ATOM 1305 C CA . ASN A 1 164 ? -11.391 1.336 -19.779 1.00 47.69 164 ASN A CA 1
ATOM 1306 C C . ASN A 1 164 ? -11.961 1.052 -21.176 1.00 47.69 164 ASN A C 1
ATOM 1308 O O . ASN A 1 164 ? -11.811 1.889 -22.057 1.00 47.69 164 ASN A O 1
ATOM 1312 N N . GLN A 1 165 ? -12.650 -0.076 -21.395 1.00 49.22 165 GLN A N 1
ATOM 1313 C CA . GLN A 1 165 ? -13.279 -0.358 -22.695 1.00 49.22 165 GLN A CA 1
ATOM 1314 C C . GLN A 1 165 ? -14.541 0.490 -22.932 1.00 49.22 165 GLN A C 1
ATOM 1316 O O . GLN A 1 165 ? -14.910 0.733 -24.080 1.00 49.22 165 GLN A O 1
ATOM 1321 N N . MET A 1 166 ? -15.189 0.979 -21.866 1.00 42.91 166 MET A N 1
ATOM 1322 C CA . MET A 1 166 ? -16.341 1.887 -21.971 1.00 42.91 166 MET A CA 1
ATOM 1323 C C . MET A 1 166 ? -15.952 3.369 -21.865 1.00 42.91 166 MET A C 1
ATOM 1325 O O . MET A 1 166 ? -16.554 4.201 -22.545 1.00 42.91 166 MET A O 1
ATOM 1329 N N . ALA A 1 167 ? -14.916 3.712 -21.090 1.00 41.81 167 ALA A N 1
ATOM 1330 C CA . ALA A 1 167 ? -14.399 5.083 -21.031 1.00 41.81 167 ALA A CA 1
ATOM 1331 C C . ALA A 1 167 ? -13.747 5.521 -22.359 1.00 41.81 167 ALA A C 1
ATOM 1333 O O . ALA A 1 167 ? -13.974 6.645 -22.801 1.00 41.81 167 ALA A O 1
ATOM 1334 N N . ASP A 1 168 ? -13.049 4.614 -23.056 1.00 43.78 168 ASP A N 1
ATOM 1335 C CA . ASP A 1 168 ? -12.435 4.885 -24.369 1.00 43.78 168 ASP A CA 1
ATOM 1336 C C . ASP A 1 168 ? -13.470 4.967 -25.520 1.00 43.78 168 ASP A C 1
ATOM 1338 O O . ASP A 1 168 ? -13.177 5.447 -26.615 1.00 43.78 168 ASP A O 1
ATOM 1342 N N . ARG A 1 169 ? -14.731 4.567 -25.275 1.00 43.28 169 ARG A N 1
ATOM 1343 C CA . ARG A 1 169 ? -15.857 4.833 -26.193 1.00 43.28 169 ARG A CA 1
ATOM 1344 C C . ARG A 1 169 ? -16.494 6.207 -25.976 1.00 43.28 169 ARG A C 1
ATOM 1346 O O . ARG A 1 169 ? -16.877 6.833 -26.959 1.00 43.28 169 ARG A O 1
ATOM 1353 N N . ASN A 1 170 ? -16.557 6.701 -24.738 1.00 37.41 170 ASN A N 1
ATOM 1354 C CA . ASN A 1 170 ? -17.144 8.015 -24.441 1.00 37.41 170 ASN A CA 1
ATOM 1355 C C . ASN A 1 170 ? -16.152 9.184 -24.563 1.00 37.41 170 ASN A C 1
ATOM 1357 O O . ASN A 1 170 ? -16.578 10.295 -24.866 1.00 37.41 170 ASN A O 1
ATOM 1361 N N . GLN A 1 171 ? -14.840 8.963 -24.415 1.00 41.38 171 GLN A N 1
ATOM 1362 C CA . GLN A 1 171 ? -13.838 10.011 -24.672 1.00 41.38 171 GLN A CA 1
ATOM 1363 C C . GLN A 1 171 ? -13.593 10.267 -26.169 1.00 41.38 171 GLN A C 1
ATOM 1365 O O . GLN A 1 171 ? -13.143 11.349 -26.540 1.00 41.38 171 GLN A O 1
ATOM 1370 N N . LYS A 1 172 ? -13.958 9.323 -27.049 1.00 43.28 172 LYS A N 1
ATOM 1371 C CA . LYS A 1 172 ? -13.885 9.504 -28.511 1.00 43.28 172 LYS A CA 1
ATOM 1372 C C . LYS A 1 172 ? -15.038 10.317 -29.111 1.00 43.28 172 LYS A C 1
ATOM 1374 O O . LYS A 1 172 ? -14.951 10.659 -30.287 1.00 43.28 172 LYS A O 1
ATOM 1379 N N . GLN A 1 173 ? -16.080 10.650 -28.340 1.00 38.66 173 GLN A N 1
ATOM 1380 C CA . GLN A 1 173 ? -17.226 11.444 -28.819 1.00 38.66 173 GLN A CA 1
ATOM 1381 C C . GLN A 1 173 ? -17.233 12.912 -28.368 1.00 38.66 173 GLN A C 1
ATOM 1383 O O . GLN A 1 173 ? -17.974 13.704 -28.944 1.00 38.66 173 GLN A O 1
ATOM 1388 N N . THR A 1 174 ? -16.413 13.311 -27.391 1.00 33.62 174 THR A N 1
ATOM 1389 C CA . THR A 1 174 ? -16.350 14.715 -26.933 1.00 33.62 174 THR A CA 1
ATOM 1390 C C . THR A 1 174 ? -15.094 15.465 -27.373 1.00 33.62 174 THR A C 1
ATOM 1392 O O . THR A 1 174 ? -15.071 16.685 -27.280 1.00 33.62 174 THR A O 1
ATOM 1395 N N . ALA A 1 175 ? -14.089 14.783 -27.931 1.00 34.72 175 ALA A N 1
ATOM 1396 C CA . ALA A 1 175 ? -12.907 15.422 -28.524 1.00 34.72 175 ALA A CA 1
ATOM 1397 C C . ALA A 1 175 ? -13.024 15.660 -30.048 1.00 34.72 175 ALA A C 1
ATOM 1399 O O . ALA A 1 175 ? -12.076 16.110 -30.678 1.00 34.72 175 ALA A O 1
ATOM 1400 N N . SER A 1 176 ? -14.173 15.353 -30.661 1.00 37.94 176 SER A N 1
ATOM 1401 C CA . SER A 1 176 ? -14.359 15.346 -32.123 1.00 37.94 176 SER A CA 1
ATOM 1402 C C . SER A 1 176 ? -14.961 16.638 -32.700 1.00 37.94 176 SER A C 1
ATOM 1404 O O . SER A 1 176 ? -15.445 16.614 -33.831 1.00 37.94 176 SER A O 1
ATOM 1406 N N . LYS A 1 177 ? -14.991 17.752 -31.950 1.00 33.84 177 LYS A N 1
ATOM 1407 C CA . LYS A 1 177 ? -15.649 18.988 -32.421 1.00 33.84 177 LYS A CA 1
ATOM 1408 C C . LYS A 1 177 ? -14.868 20.289 -32.366 1.00 33.84 177 LYS A C 1
ATOM 1410 O O . LYS A 1 177 ? -15.389 21.269 -32.873 1.00 33.84 177 LYS A O 1
ATOM 1415 N N . ASP A 1 178 ? -13.625 20.286 -31.914 1.00 32.06 178 ASP A N 1
ATOM 1416 C CA . ASP A 1 178 ? -12.747 21.437 -32.091 1.00 32.06 178 ASP A CA 1
ATOM 1417 C C . ASP A 1 178 ? -11.393 20.915 -32.533 1.00 32.06 178 ASP A C 1
ATOM 1419 O O . ASP A 1 178 ? -10.689 20.323 -31.725 1.00 32.06 178 ASP A O 1
ATOM 1423 N N . LEU A 1 179 ? -11.111 21.041 -33.833 1.00 34.25 179 LEU A N 1
ATOM 1424 C CA . LEU A 1 179 ? -9.793 21.145 -34.484 1.00 34.25 179 LEU A CA 1
ATOM 1425 C C . LEU A 1 179 ? -9.952 20.848 -35.988 1.00 34.25 179 LEU A C 1
ATOM 1427 O O . LEU A 1 179 ? -9.331 19.950 -36.548 1.00 34.25 179 LEU A O 1
ATOM 1431 N N . HIS A 1 180 ? -10.785 21.641 -36.663 1.00 32.81 180 HIS A N 1
ATOM 1432 C CA . HIS A 1 180 ? -10.559 21.966 -38.068 1.00 32.81 180 HIS A CA 1
ATOM 1433 C C . HIS A 1 180 ? -10.387 23.477 -38.162 1.00 32.81 180 HIS A C 1
ATOM 1435 O O . HIS A 1 180 ? -11.364 24.213 -38.098 1.00 32.81 180 HIS A O 1
ATOM 1441 N N . ALA A 1 181 ? -9.128 23.906 -38.247 1.00 32.28 181 ALA A N 1
ATOM 1442 C CA . ALA A 1 181 ? -8.631 24.907 -39.193 1.00 32.28 181 ALA A CA 1
ATOM 1443 C C . ALA A 1 181 ? -7.268 25.428 -38.712 1.00 32.28 181 ALA A C 1
ATOM 1445 O O . ALA A 1 181 ? -7.177 26.455 -38.050 1.00 32.28 181 ALA A O 1
ATOM 1446 N N . ASN A 1 182 ? -6.197 24.736 -39.091 1.00 28.12 182 ASN A N 1
ATOM 1447 C CA . ASN A 1 182 ? -5.267 25.397 -39.996 1.00 28.12 182 ASN A CA 1
ATOM 1448 C C . ASN A 1 182 ? -4.538 24.336 -40.822 1.00 28.12 182 ASN A C 1
ATOM 1450 O O . ASN A 1 182 ? -3.599 23.687 -40.366 1.00 28.12 182 ASN A O 1
ATOM 1454 N N . GLU A 1 183 ? -5.041 24.124 -42.035 1.00 36.91 183 GLU A N 1
ATOM 1455 C CA . GLU A 1 183 ? -4.269 23.514 -43.103 1.00 36.91 183 GLU A CA 1
ATOM 1456 C C . GLU A 1 183 ? -3.090 24.430 -43.411 1.00 36.91 183 GLU A C 1
ATOM 1458 O O . GLU A 1 183 ? -3.281 25.527 -43.923 1.00 36.91 183 GLU A O 1
ATOM 1463 N N . GLN A 1 184 ? -1.876 23.952 -43.166 1.00 30.94 184 GLN A N 1
ATOM 1464 C CA . GLN A 1 184 ? -0.733 24.293 -43.998 1.00 30.94 184 GLN A CA 1
ATOM 1465 C C . GLN A 1 184 ? 0.164 23.056 -44.126 1.00 30.94 184 GLN A C 1
ATOM 1467 O O . GLN A 1 184 ? 0.782 22.610 -43.168 1.00 30.94 184 GLN A O 1
ATOM 1472 N N . THR A 1 185 ? 0.149 22.537 -45.360 1.00 30.00 185 THR A N 1
ATOM 1473 C CA . THR A 1 185 ? 1.176 21.737 -46.049 1.00 30.00 185 THR A CA 1
ATOM 1474 C C . THR A 1 185 ? 1.391 20.305 -45.512 1.00 30.00 185 THR A C 1
ATOM 1476 O O . THR A 1 185 ? 2.021 20.042 -44.503 1.00 30.00 185 THR A O 1
ATOM 1479 N N . GLY A 1 186 ? 0.863 19.253 -46.142 1.00 32.44 186 GLY A N 1
ATOM 1480 C CA . GLY A 1 186 ? 1.057 18.931 -47.554 1.00 32.44 186 GLY A CA 1
ATOM 1481 C C . GLY A 1 186 ? 2.429 18.306 -47.844 1.00 32.44 186 GLY A C 1
ATOM 1482 O O . GLY A 1 186 ? 2.945 18.533 -48.929 1.00 32.44 186 GLY A O 1
ATOM 1483 N N . PHE A 1 187 ? 3.056 17.575 -46.904 1.00 31.81 187 PHE A N 1
ATOM 1484 C CA . PHE A 1 187 ? 4.344 16.912 -47.182 1.00 31.81 187 PHE A CA 1
ATOM 1485 C C . PHE A 1 187 ? 4.688 15.676 -46.316 1.00 31.81 187 PHE A C 1
ATOM 1487 O O . PHE A 1 187 ? 5.844 15.505 -45.973 1.00 31.81 187 PHE A O 1
ATOM 1494 N N . GLN A 1 188 ? 3.760 14.789 -45.919 1.00 35.94 188 GLN A N 1
ATOM 1495 C CA . GLN A 1 188 ? 4.156 13.605 -45.104 1.00 35.94 188 GLN A CA 1
ATOM 1496 C C . GLN A 1 188 ? 3.453 12.271 -45.412 1.00 35.94 188 GLN A C 1
ATOM 1498 O O . GLN A 1 188 ? 3.658 11.289 -44.705 1.00 35.94 188 GLN A O 1
ATOM 1503 N N . SER A 1 189 ? 2.688 12.154 -46.501 1.00 41.06 189 SER A N 1
ATOM 1504 C CA . SER A 1 189 ? 2.053 10.871 -46.861 1.00 41.06 189 SER A CA 1
ATOM 1505 C C . SER A 1 189 ? 2.977 9.883 -47.591 1.00 41.06 189 SER A C 1
ATOM 1507 O O . SER A 1 189 ? 2.617 8.720 -47.739 1.00 41.06 189 SER A O 1
ATOM 1509 N N . LYS A 1 190 ? 4.179 10.308 -48.013 1.00 42.59 190 LYS A N 1
ATOM 1510 C CA . LYS A 1 190 ? 5.213 9.422 -48.589 1.00 42.59 190 LYS A CA 1
ATOM 1511 C C . LYS A 1 190 ? 6.348 9.075 -47.617 1.00 42.59 190 LYS A C 1
ATOM 1513 O O . LYS A 1 190 ? 6.910 7.993 -47.724 1.00 42.59 190 LYS A O 1
ATOM 1518 N N . GLN A 1 191 ? 6.631 9.934 -46.634 1.00 42.34 191 GLN A N 1
ATOM 1519 C CA . GLN A 1 191 ? 7.683 9.705 -45.631 1.00 42.34 191 GLN A CA 1
ATOM 1520 C C . GLN A 1 191 ? 7.318 8.608 -44.619 1.00 42.34 191 GLN A C 1
ATOM 1522 O O . GLN A 1 191 ? 8.201 7.957 -44.074 1.00 42.34 191 GLN A O 1
ATOM 1527 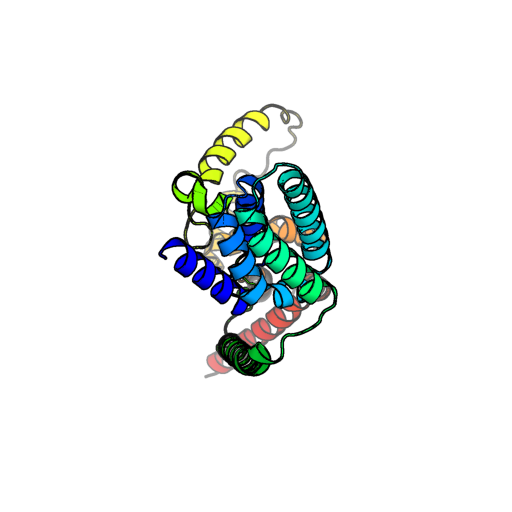N N . SER A 1 192 ? 6.029 8.350 -44.385 1.00 53.62 192 SER A N 1
ATOM 1528 C CA . SER A 1 192 ? 5.584 7.331 -43.429 1.00 53.62 192 SER A CA 1
ATOM 1529 C C . SER A 1 192 ? 5.890 5.895 -43.876 1.00 53.62 192 SER A C 1
ATOM 1531 O O . SER A 1 192 ? 6.166 5.054 -43.027 1.00 53.62 192 SER A O 1
ATOM 1533 N N . ALA A 1 193 ? 5.903 5.599 -45.180 1.00 51.75 193 ALA A N 1
ATOM 1534 C CA . ALA A 1 193 ? 6.193 4.253 -45.684 1.00 51.75 193 ALA A CA 1
ATOM 1535 C C . ALA A 1 193 ? 7.700 3.933 -45.669 1.00 51.75 193 ALA A C 1
ATOM 1537 O O . ALA A 1 193 ? 8.104 2.890 -45.155 1.00 51.75 193 ALA A O 1
ATOM 1538 N N . GLU A 1 194 ? 8.537 4.861 -46.143 1.00 54.12 194 GLU A N 1
ATOM 1539 C CA . GLU A 1 194 ? 10.004 4.726 -46.126 1.00 54.12 194 GLU A CA 1
ATOM 1540 C C . GLU A 1 194 ? 10.561 4.680 -44.696 1.00 54.12 194 GLU A C 1
ATOM 1542 O O . GLU A 1 194 ? 11.477 3.913 -44.401 1.00 54.12 194 GLU A O 1
ATOM 1547 N N . MET A 1 195 ? 9.972 5.449 -43.775 1.00 53.25 195 MET A N 1
ATOM 1548 C CA . MET A 1 195 ? 10.429 5.522 -42.386 1.00 53.25 195 MET A CA 1
ATOM 1549 C C . MET A 1 195 ? 9.994 4.296 -41.558 1.00 53.25 195 MET A C 1
ATOM 1551 O O . MET A 1 195 ? 10.707 3.886 -40.641 1.00 53.25 195 MET A O 1
ATOM 1555 N N . VAL A 1 196 ? 8.889 3.632 -41.930 1.00 58.53 196 VAL A N 1
ATOM 1556 C CA . VAL A 1 196 ? 8.511 2.307 -41.395 1.00 58.53 196 VAL A CA 1
ATOM 1557 C C . VAL A 1 196 ? 9.452 1.210 -41.908 1.00 58.53 196 VAL A C 1
ATOM 1559 O O . VAL A 1 196 ? 9.833 0.322 -41.138 1.00 58.53 196 VAL A O 1
ATOM 1562 N N . GLU A 1 197 ? 9.874 1.279 -43.173 1.00 57.91 197 GLU A N 1
ATOM 1563 C CA . GLU A 1 197 ? 10.835 0.329 -43.743 1.00 57.91 197 GLU A CA 1
ATOM 1564 C C . GLU A 1 197 ? 12.245 0.524 -43.154 1.00 57.91 197 GLU A C 1
ATOM 1566 O O . GLU A 1 197 ? 12.906 -0.456 -42.801 1.00 57.91 197 GLU A O 1
ATOM 1571 N N . ALA A 1 198 ? 12.675 1.772 -42.937 1.00 58.09 198 ALA A N 1
ATOM 1572 C CA . ALA A 1 198 ? 13.920 2.098 -42.241 1.00 58.09 198 ALA A CA 1
ATOM 1573 C C . ALA A 1 198 ? 13.936 1.531 -40.810 1.00 58.09 198 ALA A C 1
ATOM 1575 O O . ALA A 1 198 ? 14.870 0.817 -40.453 1.00 58.09 198 ALA A O 1
ATOM 1576 N N . ALA A 1 199 ? 12.864 1.713 -40.030 1.00 55.81 199 ALA A N 1
ATOM 1577 C CA . ALA A 1 199 ? 12.756 1.147 -38.679 1.00 55.81 199 ALA A CA 1
ATOM 1578 C C . ALA A 1 199 ? 12.828 -0.396 -38.664 1.00 55.81 199 ALA A C 1
ATOM 1580 O O . ALA A 1 199 ? 13.384 -0.999 -37.741 1.00 55.81 199 ALA A O 1
ATOM 1581 N N . SER A 1 200 ? 12.300 -1.057 -39.703 1.00 54.31 200 SER A N 1
ATOM 1582 C CA . SER A 1 200 ? 12.382 -2.518 -39.843 1.00 54.31 200 SER A CA 1
ATOM 1583 C C . SER A 1 200 ? 13.805 -3.017 -40.144 1.00 54.31 200 SER A C 1
ATOM 1585 O O . SER A 1 200 ? 14.212 -4.054 -39.619 1.00 54.31 200 SER A O 1
ATOM 1587 N N . LYS A 1 201 ? 14.598 -2.243 -40.904 1.00 56.00 201 LYS A N 1
ATOM 1588 C CA . LYS A 1 201 ? 16.016 -2.533 -41.197 1.00 56.00 201 LYS A CA 1
ATOM 1589 C C . LYS A 1 201 ? 16.916 -2.342 -39.970 1.00 56.00 201 LYS A C 1
ATOM 1591 O O . LYS A 1 201 ? 17.935 -3.014 -39.853 1.00 56.00 201 LYS A O 1
ATOM 1596 N N . GLN A 1 202 ? 16.502 -1.503 -39.020 1.00 55.22 202 GLN A N 1
ATOM 1597 C CA . GLN A 1 202 ? 17.246 -1.169 -37.799 1.00 55.22 202 GLN A CA 1
ATOM 1598 C C . GLN A 1 202 ? 16.925 -2.066 -36.578 1.00 55.22 202 GLN A C 1
ATOM 1600 O O . GLN A 1 202 ? 17.175 -1.678 -35.439 1.00 55.22 202 GLN A O 1
ATOM 1605 N N . ARG A 1 203 ? 16.365 -3.274 -36.779 1.00 54.09 203 ARG A N 1
ATOM 1606 C CA . ARG A 1 203 ? 15.984 -4.236 -35.709 1.00 54.09 203 ARG A CA 1
ATOM 1607 C C . ARG A 1 203 ? 15.013 -3.673 -34.647 1.00 54.09 203 ARG A C 1
ATOM 1609 O O . ARG A 1 203 ? 15.011 -4.102 -33.488 1.00 54.09 203 ARG A O 1
ATOM 1616 N N . MET A 1 204 ? 14.121 -2.754 -35.023 1.00 57.28 204 MET A N 1
ATOM 1617 C CA . MET A 1 204 ? 13.082 -2.216 -34.130 1.00 57.28 204 MET A CA 1
ATOM 1618 C C . MET A 1 204 ? 11.794 -3.039 -34.214 1.00 57.28 204 MET A C 1
ATOM 1620 O O . MET A 1 204 ? 10.769 -2.596 -34.729 1.00 57.28 204 MET A O 1
ATOM 1624 N N . ASN A 1 205 ? 11.845 -4.277 -33.722 1.00 56.34 205 ASN A N 1
ATOM 1625 C CA . ASN A 1 205 ? 10.743 -5.235 -33.890 1.00 56.34 205 ASN A CA 1
ATOM 1626 C C . ASN A 1 205 ? 9.523 -4.945 -32.996 1.00 56.34 205 ASN A C 1
ATOM 1628 O O . ASN A 1 205 ? 8.448 -5.485 -33.239 1.00 56.34 205 ASN A O 1
ATOM 1632 N N . THR A 1 206 ? 9.662 -4.083 -31.985 1.00 72.25 206 THR A N 1
ATOM 1633 C CA . THR A 1 206 ? 8.585 -3.721 -31.053 1.00 72.25 206 THR A CA 1
ATOM 1634 C C . THR A 1 206 ? 8.011 -2.339 -31.358 1.00 72.25 206 THR A C 1
ATOM 1636 O O . THR A 1 206 ? 8.739 -1.405 -31.690 1.00 72.25 206 THR A O 1
ATOM 1639 N N . GLU A 1 207 ? 6.693 -2.189 -31.196 1.00 72.25 207 GLU A N 1
ATOM 1640 C CA . GLU A 1 207 ? 5.978 -0.917 -31.409 1.00 72.25 207 GLU A CA 1
ATOM 1641 C C . GLU A 1 207 ? 6.552 0.227 -30.560 1.00 72.25 207 GLU A C 1
ATOM 1643 O O . GLU A 1 207 ? 6.625 1.363 -31.017 1.00 72.25 207 GLU A O 1
ATOM 1648 N N . VAL A 1 208 ? 7.063 -0.092 -29.367 1.00 78.75 208 VAL A N 1
ATOM 1649 C CA . VAL A 1 208 ? 7.734 0.855 -28.465 1.00 78.75 208 VAL A CA 1
ATOM 1650 C C . VAL A 1 208 ? 9.024 1.409 -29.078 1.00 78.75 208 VAL A C 1
ATOM 1652 O O . VAL A 1 208 ? 9.228 2.618 -29.061 1.00 78.75 208 VAL A O 1
ATOM 1655 N N . ARG A 1 209 ? 9.881 0.560 -29.666 1.00 82.50 209 ARG A N 1
ATOM 1656 C CA . ARG A 1 209 ? 11.127 1.018 -30.309 1.00 82.50 209 ARG A CA 1
ATOM 1657 C C . ARG A 1 209 ? 10.842 1.874 -31.536 1.00 82.50 209 ARG A C 1
ATOM 1659 O O . ARG A 1 209 ? 11.490 2.897 -31.721 1.00 82.50 209 ARG A O 1
ATOM 1666 N N . LYS A 1 210 ? 9.833 1.490 -32.325 1.00 81.50 210 LYS A N 1
ATOM 1667 C CA . LYS A 1 210 ? 9.378 2.277 -33.477 1.00 81.50 210 LYS A CA 1
ATOM 1668 C C . LYS A 1 210 ? 8.865 3.649 -33.039 1.00 81.50 210 LYS A C 1
ATOM 1670 O O . LYS A 1 210 ? 9.270 4.647 -33.617 1.00 81.50 210 LYS A O 1
ATOM 1675 N N . ALA A 1 211 ? 8.035 3.712 -31.997 1.00 82.62 211 ALA A N 1
ATOM 1676 C CA . ALA A 1 211 ? 7.534 4.976 -31.458 1.00 82.62 211 ALA A CA 1
ATOM 1677 C C . ALA A 1 211 ? 8.672 5.890 -30.977 1.00 82.62 211 ALA A C 1
ATOM 1679 O O . ALA A 1 211 ? 8.705 7.057 -31.351 1.00 82.62 211 ALA A O 1
ATOM 1680 N N . ILE A 1 212 ? 9.641 5.346 -30.230 1.00 87.00 212 ILE A N 1
ATOM 1681 C CA . ILE A 1 212 ? 10.835 6.081 -29.780 1.00 87.00 212 ILE A CA 1
ATOM 1682 C C . ILE A 1 212 ? 11.626 6.618 -30.980 1.00 87.00 212 ILE A C 1
ATOM 1684 O O . ILE A 1 212 ? 11.973 7.794 -31.009 1.00 87.00 212 ILE A O 1
ATOM 1688 N N . PHE A 1 213 ? 11.869 5.785 -31.994 1.00 86.81 213 PHE A N 1
ATOM 1689 C CA . PHE A 1 213 ? 12.577 6.189 -33.207 1.00 86.81 213 PHE A CA 1
ATOM 1690 C C . PHE A 1 213 ? 11.863 7.301 -33.967 1.00 86.81 213 PHE A C 1
ATOM 1692 O O . PHE A 1 213 ? 12.487 8.301 -34.305 1.00 86.81 213 PHE A O 1
ATOM 1699 N N . PHE A 1 214 ? 10.553 7.172 -34.189 1.00 84.62 214 PHE A N 1
ATOM 1700 C CA . PHE A 1 214 ? 9.775 8.222 -34.841 1.00 84.62 214 PHE A CA 1
ATOM 1701 C C . PHE A 1 214 ? 9.788 9.518 -34.029 1.00 84.62 214 PHE A C 1
ATOM 1703 O O . PHE A 1 214 ? 9.917 10.595 -34.607 1.00 84.62 214 PHE A O 1
ATOM 1710 N N . SER A 1 215 ? 9.706 9.439 -32.699 1.00 86.62 215 SER A N 1
ATOM 1711 C CA . SER A 1 215 ? 9.811 10.611 -31.825 1.00 86.62 215 SER A CA 1
ATOM 1712 C C . SER A 1 215 ? 11.182 11.283 -31.895 1.00 86.62 215 SER A C 1
ATOM 1714 O O . SER A 1 215 ? 11.238 12.506 -31.844 1.00 86.62 215 SER A O 1
ATOM 1716 N N . ILE A 1 216 ? 12.262 10.514 -32.057 1.00 88.38 216 ILE A N 1
ATOM 1717 C CA . ILE A 1 216 ? 13.621 11.046 -32.222 1.00 88.38 216 ILE A CA 1
ATOM 1718 C C . ILE A 1 216 ? 13.806 11.665 -33.614 1.00 88.38 216 ILE A C 1
ATOM 1720 O O . ILE A 1 216 ? 14.267 12.793 -33.723 1.00 88.38 216 ILE A O 1
ATOM 1724 N N . MET A 1 217 ? 13.400 10.965 -34.676 1.00 84.88 217 MET A N 1
ATOM 1725 C CA . MET A 1 217 ? 13.581 11.416 -36.065 1.00 84.88 217 MET A CA 1
ATOM 1726 C C . MET A 1 217 ? 12.669 12.586 -36.451 1.00 84.88 217 MET A C 1
ATOM 1728 O O . MET A 1 217 ? 12.958 13.314 -37.395 1.00 84.88 217 MET A O 1
ATOM 1732 N N . SER A 1 218 ? 11.560 12.772 -35.730 1.00 85.06 218 SER A N 1
ATOM 1733 C CA . SER A 1 218 ? 10.655 13.919 -35.896 1.00 85.06 218 SER A CA 1
ATOM 1734 C C . SER A 1 218 ? 10.988 15.101 -34.982 1.00 85.06 218 SER A C 1
ATOM 1736 O O . SER A 1 218 ? 10.263 16.101 -34.995 1.00 85.06 218 SER A O 1
ATOM 1738 N N . ALA A 1 219 ? 12.018 14.993 -34.143 1.00 88.12 219 ALA A N 1
ATOM 1739 C CA . ALA A 1 219 ? 12.449 16.082 -33.279 1.00 88.12 219 ALA A CA 1
ATOM 1740 C C . ALA A 1 219 ? 13.350 17.062 -34.031 1.00 88.12 219 ALA A C 1
ATOM 1742 O O . ALA A 1 219 ? 14.148 16.657 -34.874 1.00 88.12 219 ALA A O 1
ATOM 1743 N N . THR A 1 220 ? 13.223 18.353 -33.721 1.00 83.38 220 THR A N 1
ATOM 1744 C CA . THR A 1 220 ? 14.109 19.381 -34.292 1.00 83.38 220 THR A CA 1
ATOM 1745 C C . THR A 1 220 ? 15.416 19.485 -33.515 1.00 83.38 220 THR A C 1
ATOM 1747 O O . THR A 1 220 ? 16.473 19.624 -34.118 1.00 83.38 220 THR A O 1
ATOM 1750 N N . ASP A 1 221 ? 15.336 19.362 -32.187 1.00 88.00 221 ASP A N 1
ATOM 1751 C CA . ASP A 1 221 ? 16.447 19.510 -31.246 1.00 88.00 221 ASP A CA 1
ATOM 1752 C C . ASP A 1 221 ? 16.391 18.445 -30.145 1.00 88.00 221 ASP A C 1
ATOM 1754 O O . ASP A 1 221 ? 15.371 17.779 -29.946 1.00 88.00 221 ASP A O 1
ATOM 1758 N N . PHE A 1 222 ? 17.485 18.281 -29.394 1.00 87.44 222 PHE A N 1
ATOM 1759 C CA . PHE A 1 222 ? 17.557 17.257 -28.345 1.00 87.44 222 PHE A CA 1
ATOM 1760 C C . PHE A 1 222 ? 16.572 17.523 -27.192 1.00 87.44 222 PHE A C 1
ATOM 1762 O O . PHE A 1 222 ? 16.043 16.572 -26.625 1.00 87.44 222 PHE A O 1
ATOM 1769 N N . GLU A 1 223 ? 16.270 18.784 -26.860 1.00 87.62 223 GLU A N 1
ATOM 1770 C CA . GLU A 1 223 ? 15.287 19.105 -25.811 1.00 87.62 223 GLU A CA 1
ATOM 1771 C C . GLU A 1 223 ? 13.849 18.815 -26.291 1.00 87.62 223 GLU A C 1
ATOM 1773 O O . GLU A 1 223 ? 13.046 18.257 -25.545 1.00 87.62 223 GLU A O 1
ATOM 1778 N N . ASP A 1 224 ? 13.547 19.075 -27.569 1.00 88.00 224 ASP A N 1
ATOM 1779 C CA . ASP A 1 224 ? 12.270 18.696 -28.197 1.00 88.00 224 ASP A CA 1
ATOM 1780 C C . ASP A 1 224 ? 12.115 17.165 -28.262 1.00 88.00 224 ASP A C 1
ATOM 1782 O O . ASP A 1 224 ? 11.064 16.614 -27.926 1.00 88.00 224 ASP A O 1
ATOM 1786 N N . ALA A 1 225 ? 13.193 16.449 -28.599 1.00 90.44 225 ALA A N 1
ATOM 1787 C CA . ALA A 1 225 ? 13.225 14.989 -28.551 1.00 90.44 225 ALA A CA 1
ATOM 1788 C C . ALA A 1 225 ? 12.971 14.468 -27.130 1.00 90.44 225 ALA A C 1
ATOM 1790 O O . ALA A 1 225 ? 12.190 13.533 -26.944 1.00 90.44 225 ALA A O 1
ATOM 1791 N N . PHE A 1 226 ? 13.592 15.085 -26.122 1.00 91.19 226 PHE A N 1
ATOM 1792 C CA . PHE A 1 226 ? 13.404 14.735 -24.718 1.00 91.19 226 PHE A CA 1
ATOM 1793 C C . PHE A 1 226 ? 11.941 14.904 -24.282 1.00 91.19 226 PHE A C 1
ATOM 1795 O O . PHE A 1 226 ? 11.348 13.970 -23.737 1.00 91.19 226 PHE A O 1
ATOM 1802 N N . GLU A 1 227 ? 11.313 16.040 -24.596 1.00 89.38 227 GLU A N 1
ATOM 1803 C CA . GLU A 1 227 ? 9.896 16.264 -24.292 1.00 89.38 227 GLU A CA 1
ATOM 1804 C C . GLU A 1 227 ? 8.968 15.282 -25.015 1.00 89.38 227 GLU A C 1
ATOM 1806 O O . GLU A 1 227 ? 8.034 14.742 -24.410 1.00 89.38 227 GLU A O 1
ATOM 1811 N N . LYS A 1 228 ? 9.206 15.039 -26.309 1.00 87.94 228 LYS A N 1
ATOM 1812 C CA . LYS A 1 228 ? 8.422 14.086 -27.111 1.00 87.94 228 LYS A CA 1
ATOM 1813 C C . LYS A 1 228 ? 8.518 12.674 -26.540 1.00 87.94 228 LYS A C 1
ATOM 1815 O O . LYS A 1 228 ? 7.498 11.994 -26.434 1.00 87.94 228 LYS A O 1
ATOM 1820 N N . LEU A 1 229 ? 9.707 12.257 -26.109 1.00 88.50 229 LEU A N 1
ATOM 1821 C CA . LEU A 1 229 ? 9.933 10.952 -25.490 1.00 88.50 229 LEU A CA 1
ATOM 1822 C C . LEU A 1 229 ? 9.276 10.830 -24.107 1.00 88.50 229 LEU A C 1
ATOM 1824 O O . LEU A 1 229 ? 8.735 9.770 -23.793 1.00 88.50 229 LEU A O 1
ATOM 1828 N N . LEU A 1 230 ? 9.237 11.900 -23.305 1.00 86.31 230 LEU A N 1
ATOM 1829 C CA . LEU A 1 230 ? 8.480 11.907 -22.046 1.00 86.31 230 LEU A CA 1
ATOM 1830 C C . LEU A 1 230 ? 6.966 11.805 -22.281 1.00 86.31 230 LEU A C 1
ATOM 1832 O O . LEU A 1 230 ? 6.274 11.084 -21.558 1.00 86.31 230 LEU A O 1
ATOM 1836 N N . LYS A 1 231 ? 6.444 12.461 -23.327 1.00 86.50 231 LYS A N 1
ATOM 1837 C CA . LYS A 1 231 ? 5.017 12.406 -23.701 1.00 86.50 231 LYS A CA 1
ATOM 1838 C C . LYS A 1 231 ? 4.553 11.002 -24.115 1.00 86.50 231 LYS A C 1
ATOM 1840 O O . LYS A 1 231 ? 3.356 10.726 -24.035 1.00 86.50 231 LYS A O 1
ATOM 1845 N N . LEU A 1 232 ? 5.470 10.092 -24.471 1.00 81.06 232 LEU A N 1
ATOM 1846 C CA . LEU A 1 232 ? 5.148 8.683 -24.742 1.00 81.06 232 LEU A CA 1
ATOM 1847 C C . LEU A 1 232 ? 4.705 7.901 -23.491 1.00 81.06 232 LEU A C 1
ATOM 1849 O O . LEU A 1 232 ? 4.132 6.823 -23.639 1.00 81.06 232 LEU A O 1
ATOM 1853 N N . ASN A 1 233 ? 4.934 8.417 -22.273 1.00 76.56 233 ASN A N 1
ATOM 1854 C CA . ASN A 1 233 ? 4.503 7.802 -21.005 1.00 76.56 233 ASN A CA 1
ATOM 1855 C C . ASN A 1 233 ? 4.844 6.299 -20.887 1.00 76.56 233 ASN A C 1
ATOM 1857 O O . ASN A 1 233 ? 4.039 5.492 -20.403 1.00 76.56 233 ASN A O 1
ATOM 1861 N N . LEU A 1 234 ? 6.045 5.919 -21.337 1.00 81.44 234 LEU A N 1
ATOM 1862 C CA . LEU A 1 234 ? 6.547 4.547 -21.260 1.00 81.44 234 LEU A CA 1
ATOM 1863 C C . LEU A 1 234 ? 6.681 4.111 -19.795 1.00 81.44 234 LEU A C 1
ATOM 1865 O O . LEU A 1 234 ? 7.087 4.896 -18.943 1.00 81.44 234 LEU A O 1
ATOM 1869 N N . LYS A 1 235 ? 6.330 2.857 -19.478 1.00 75.88 235 LYS A N 1
ATOM 1870 C CA . LYS A 1 235 ? 6.307 2.369 -18.086 1.00 75.88 235 LYS A CA 1
ATOM 1871 C C . LYS A 1 235 ? 7.305 1.242 -17.849 1.00 75.88 235 LYS A C 1
ATOM 1873 O O . LYS A 1 235 ? 7.363 0.264 -18.596 1.00 75.88 235 LYS A O 1
ATOM 1878 N N . GLY A 1 236 ? 8.040 1.340 -16.740 1.00 77.44 236 GLY A N 1
ATOM 1879 C CA . GLY A 1 236 ? 8.903 0.271 -16.238 1.00 77.44 236 GLY A CA 1
ATOM 1880 C C . GLY A 1 236 ? 9.995 -0.111 -17.237 1.00 77.44 236 GLY A C 1
ATOM 1881 O O . GLY A 1 236 ? 10.792 0.725 -17.643 1.00 77.44 236 GLY A O 1
ATOM 1882 N N . SER A 1 237 ? 10.028 -1.378 -17.660 1.00 72.06 237 SER A N 1
ATOM 1883 C CA . SER A 1 237 ? 11.078 -1.885 -18.559 1.00 72.06 237 SER A CA 1
ATOM 1884 C C . SER A 1 237 ? 11.114 -1.202 -19.933 1.00 72.06 237 SER A C 1
ATOM 1886 O O . SER A 1 237 ? 12.135 -1.291 -20.609 1.00 72.06 237 SER A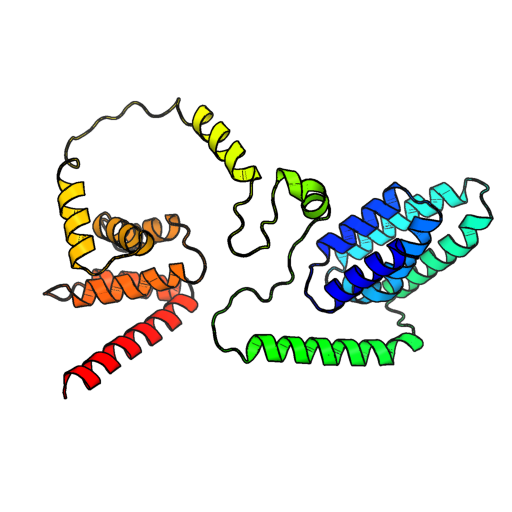 O 1
ATOM 1888 N N . GLN A 1 238 ? 10.030 -0.543 -20.357 1.00 79.19 238 GLN A N 1
ATOM 1889 C CA . GLN A 1 238 ? 9.973 0.175 -21.635 1.00 79.19 238 GLN A CA 1
ATOM 1890 C C . GLN A 1 238 ? 10.789 1.472 -21.616 1.00 79.19 238 GLN A C 1
ATOM 1892 O O . GLN A 1 238 ? 11.306 1.873 -22.651 1.00 79.19 238 GLN A O 1
ATOM 1897 N N . GLU A 1 239 ? 10.958 2.108 -20.454 1.00 82.69 239 GLU A N 1
ATOM 1898 C CA . GLU A 1 239 ? 11.769 3.328 -20.339 1.00 82.69 239 GLU A CA 1
ATOM 1899 C C . GLU A 1 239 ? 13.244 3.037 -20.644 1.00 82.69 239 GLU A C 1
ATOM 1901 O O . GLU A 1 239 ? 13.936 3.847 -21.252 1.00 82.69 239 GLU A O 1
ATOM 1906 N N . HIS A 1 240 ? 13.721 1.839 -20.292 1.00 84.44 240 HIS A N 1
ATOM 1907 C CA . HIS A 1 240 ? 15.091 1.419 -20.589 1.00 84.44 240 HIS A CA 1
ATOM 1908 C C . HIS A 1 240 ? 15.338 1.239 -22.094 1.00 84.44 240 HIS A C 1
ATOM 1910 O O . HIS A 1 240 ? 16.483 1.303 -22.538 1.00 84.44 240 HIS A O 1
ATOM 1916 N N . GLU A 1 241 ? 14.283 1.029 -22.889 1.00 86.06 241 GLU A N 1
ATOM 1917 C CA . GLU A 1 241 ? 14.405 0.930 -24.344 1.00 86.06 241 GLU A CA 1
ATOM 1918 C C . GLU A 1 241 ? 14.765 2.275 -24.981 1.00 86.06 241 GLU A C 1
ATOM 1920 O O . GLU A 1 241 ? 15.375 2.266 -26.042 1.00 86.06 241 GLU A O 1
ATOM 1925 N N . ILE A 1 242 ? 14.491 3.413 -24.326 1.00 89.19 242 ILE A N 1
ATOM 1926 C CA . ILE A 1 242 ? 14.900 4.738 -24.823 1.00 89.19 242 ILE A CA 1
ATOM 1927 C C . ILE A 1 242 ? 16.423 4.790 -24.976 1.00 89.19 242 ILE A C 1
ATOM 1929 O O . ILE A 1 242 ? 16.930 5.081 -26.054 1.00 89.19 242 ILE A O 1
ATOM 1933 N N . ILE A 1 243 ? 17.156 4.440 -23.916 1.00 90.44 243 ILE A N 1
ATOM 1934 C CA . ILE A 1 243 ? 18.624 4.460 -23.922 1.00 90.44 243 ILE A CA 1
ATOM 1935 C C . ILE A 1 243 ? 19.194 3.439 -24.907 1.00 90.44 243 ILE A C 1
ATOM 1937 O O . ILE A 1 243 ? 20.125 3.757 -25.638 1.00 90.44 243 ILE A O 1
ATOM 1941 N N . LYS A 1 244 ? 18.622 2.232 -24.968 1.00 87.31 244 LYS A N 1
ATOM 1942 C CA . LYS A 1 244 ? 19.081 1.207 -25.917 1.00 87.31 244 LYS A CA 1
ATOM 1943 C C . LYS A 1 244 ? 18.892 1.649 -27.365 1.00 87.31 244 LYS A C 1
ATOM 1945 O O . LYS A 1 244 ? 19.817 1.518 -28.150 1.00 87.31 244 LYS A O 1
ATOM 1950 N N . VAL A 1 245 ? 17.735 2.228 -27.697 1.00 89.00 245 VAL A N 1
ATOM 1951 C CA . VAL A 1 245 ? 17.470 2.760 -29.041 1.00 89.00 245 VAL A CA 1
ATOM 1952 C C . VAL A 1 245 ? 18.419 3.911 -29.368 1.00 89.00 245 VAL A C 1
ATOM 1954 O O . VAL A 1 245 ? 18.912 3.966 -30.485 1.00 89.00 245 VAL A O 1
ATOM 1957 N N . LEU A 1 246 ? 18.740 4.793 -28.414 1.00 90.12 246 LEU A N 1
ATOM 1958 C CA . LEU A 1 246 ? 19.735 5.852 -28.635 1.00 90.12 246 LEU A CA 1
ATOM 1959 C C . LEU A 1 246 ? 21.121 5.287 -28.965 1.00 90.12 246 LEU A C 1
ATOM 1961 O O . LEU A 1 246 ? 21.762 5.764 -29.899 1.00 90.12 246 LEU A O 1
ATOM 1965 N N . VAL A 1 247 ? 21.564 4.260 -28.233 1.00 87.62 247 VAL A N 1
ATOM 1966 C CA . VAL A 1 247 ? 22.843 3.586 -28.495 1.00 87.62 247 VAL A CA 1
ATOM 1967 C C . VAL A 1 247 ? 22.813 2.888 -29.857 1.00 87.62 247 VAL A C 1
ATOM 1969 O O . VAL A 1 247 ? 23.716 3.109 -30.662 1.00 87.62 247 VAL A O 1
ATOM 1972 N N . ASP A 1 248 ? 21.753 2.135 -30.159 1.00 85.62 248 ASP A N 1
ATOM 1973 C CA . ASP A 1 248 ? 21.586 1.437 -31.439 1.00 85.62 248 ASP A CA 1
ATOM 1974 C C . ASP A 1 248 ? 21.579 2.417 -32.625 1.00 85.62 248 ASP A C 1
ATOM 1976 O O . ASP A 1 248 ? 22.219 2.157 -33.643 1.00 85.62 248 ASP A O 1
ATOM 1980 N N . LEU A 1 249 ? 20.900 3.563 -32.491 1.00 87.31 249 LEU A N 1
ATOM 1981 C CA . LEU A 1 249 ? 20.885 4.615 -33.510 1.00 87.31 249 LEU A CA 1
ATOM 1982 C C . LEU A 1 249 ? 22.262 5.243 -33.693 1.00 87.31 249 LEU A C 1
ATOM 1984 O O . LEU A 1 249 ? 22.726 5.372 -34.824 1.00 87.31 249 LEU A O 1
ATOM 1988 N N . SER A 1 250 ? 22.943 5.556 -32.589 1.00 87.31 250 SER A N 1
ATOM 1989 C CA . SER A 1 250 ? 24.291 6.125 -32.640 1.00 87.31 250 SER A CA 1
ATOM 1990 C C . SER A 1 250 ? 25.308 5.181 -33.292 1.00 87.31 250 SER A C 1
ATOM 1992 O O . SER A 1 250 ? 26.215 5.642 -33.977 1.00 87.31 250 SER A O 1
ATOM 1994 N N . ALA A 1 251 ? 25.137 3.865 -33.125 1.00 83.56 251 ALA A N 1
ATOM 1995 C CA . ALA A 1 251 ? 26.015 2.849 -33.699 1.00 83.56 251 ALA A CA 1
ATOM 1996 C C . ALA A 1 251 ? 25.754 2.595 -35.194 1.00 83.56 251 ALA A C 1
ATOM 1998 O O . ALA A 1 251 ? 26.631 2.104 -35.902 1.00 83.56 251 ALA A O 1
ATOM 1999 N N . GLN A 1 252 ? 24.548 2.898 -35.679 1.00 82.75 252 GLN A N 1
ATOM 2000 C CA . GLN A 1 252 ? 24.156 2.685 -37.074 1.00 82.75 252 GLN A CA 1
ATOM 2001 C C . GLN A 1 252 ? 24.453 3.890 -37.973 1.00 82.75 252 GLN A C 1
ATOM 2003 O O . GLN A 1 252 ? 24.470 3.754 -39.200 1.00 82.75 252 GLN A O 1
ATOM 2008 N N . GLU A 1 253 ? 24.696 5.066 -37.394 1.00 83.94 253 GLU A N 1
ATOM 2009 C CA . GLU A 1 253 ? 25.124 6.232 -38.155 1.00 83.94 253 GLU A CA 1
ATOM 2010 C C . GLU A 1 253 ? 26.592 6.126 -38.588 1.00 83.94 253 GLU A C 1
ATOM 2012 O O . GLU A 1 253 ? 27.479 5.748 -37.828 1.00 83.94 253 GLU A O 1
ATOM 2017 N N . LYS A 1 254 ? 26.866 6.501 -39.844 1.00 83.12 254 LYS A N 1
ATOM 2018 C CA . LYS A 1 254 ? 28.225 6.469 -40.415 1.00 83.12 254 LYS A CA 1
ATOM 2019 C C . LYS A 1 254 ? 29.153 7.529 -39.822 1.00 83.12 254 LYS A C 1
ATOM 2021 O O . LYS A 1 254 ? 30.370 7.423 -39.953 1.00 83.12 254 LYS A O 1
ATOM 2026 N N . THR A 1 255 ? 28.592 8.587 -39.250 1.00 87.25 255 THR A N 1
ATOM 2027 C CA . THR A 1 255 ? 29.329 9.729 -38.713 1.00 87.25 255 THR A CA 1
ATOM 2028 C C . THR A 1 255 ? 28.797 10.023 -37.325 1.00 87.25 255 THR A C 1
ATOM 2030 O O . THR A 1 255 ? 27.593 9.966 -37.105 1.00 87.25 255 THR A O 1
ATOM 2033 N N . TYR A 1 256 ? 29.693 10.330 -36.389 1.00 87.06 256 TYR A N 1
ATOM 2034 C CA . TYR A 1 256 ? 29.299 10.642 -35.023 1.00 87.06 256 TYR A CA 1
ATOM 2035 C C . TYR A 1 256 ? 28.421 11.895 -34.983 1.00 87.06 256 TYR A C 1
ATOM 2037 O O . TYR A 1 256 ? 28.849 12.977 -35.390 1.00 87.06 256 TYR A O 1
ATOM 2045 N N . ASN A 1 257 ? 27.217 11.741 -34.442 1.00 88.06 257 ASN A N 1
ATOM 2046 C CA . ASN A 1 257 ? 26.277 12.828 -34.242 1.00 88.06 257 ASN A CA 1
ATOM 2047 C C . ASN A 1 257 ? 26.170 13.181 -32.743 1.00 88.06 257 ASN A C 1
ATOM 2049 O O . ASN A 1 257 ? 25.662 12.372 -31.958 1.00 88.06 257 ASN A O 1
ATOM 2053 N N . PRO A 1 258 ? 26.607 14.390 -32.325 1.00 89.00 258 PRO A N 1
ATOM 2054 C CA . PRO A 1 258 ? 26.547 14.830 -30.929 1.00 89.00 258 PRO A CA 1
ATOM 2055 C C . PRO A 1 258 ? 25.136 14.865 -30.330 1.00 89.00 258 PRO A C 1
ATOM 2057 O O . PRO A 1 258 ? 24.992 14.800 -29.109 1.00 89.00 258 PRO A O 1
ATOM 2060 N N . PHE A 1 259 ? 24.097 14.947 -31.167 1.00 91.06 259 PHE A N 1
ATOM 2061 C CA . PHE A 1 259 ? 22.697 14.973 -30.744 1.00 91.06 259 PHE A CA 1
ATOM 2062 C C . PHE A 1 259 ? 22.352 13.836 -29.768 1.00 91.06 259 PHE A C 1
ATOM 2064 O O . PHE A 1 259 ? 21.779 14.086 -28.706 1.00 91.06 259 PHE A O 1
ATOM 2071 N N . TYR A 1 260 ? 22.755 12.597 -30.074 1.00 90.81 260 TYR A N 1
ATOM 2072 C CA . TYR A 1 260 ? 22.440 11.438 -29.230 1.00 90.81 260 TYR A CA 1
ATOM 2073 C C . TYR A 1 260 ? 23.151 11.490 -27.879 1.00 90.81 260 TYR A C 1
ATOM 2075 O O . TYR A 1 260 ? 22.586 11.067 -26.872 1.00 90.81 260 TYR A O 1
ATOM 2083 N N . ALA A 1 261 ? 24.368 12.041 -27.841 1.00 90.06 261 ALA A N 1
ATOM 2084 C CA . ALA A 1 261 ? 25.123 12.206 -26.606 1.00 90.06 261 ALA A CA 1
ATOM 2085 C C . ALA A 1 261 ? 24.471 13.248 -25.688 1.00 90.06 261 ALA A C 1
ATOM 2087 O O . ALA A 1 261 ? 24.317 12.992 -24.493 1.00 90.06 261 ALA A O 1
ATOM 2088 N N . TYR A 1 262 ? 24.023 14.382 -26.240 1.00 93.44 262 TYR A N 1
ATOM 2089 C CA . TYR A 1 262 ? 23.296 15.398 -25.473 1.00 93.44 262 TYR A CA 1
ATOM 2090 C C . TYR A 1 262 ? 21.948 14.880 -24.969 1.00 93.44 262 TYR A C 1
ATOM 2092 O O . TYR A 1 262 ? 21.623 15.057 -23.795 1.00 93.44 262 TYR A O 1
ATOM 2100 N N . LEU A 1 263 ? 21.201 14.162 -25.810 1.00 92.50 263 LEU A N 1
ATOM 2101 C CA . LEU A 1 263 ? 19.931 13.553 -25.421 1.00 92.50 263 LEU A CA 1
ATOM 2102 C C . LEU A 1 263 ? 20.117 12.500 -24.314 1.00 92.50 263 LEU A C 1
ATOM 2104 O O . LEU A 1 263 ? 19.395 12.510 -23.316 1.00 92.50 263 LEU A O 1
ATOM 2108 N N . ALA A 1 264 ? 21.121 11.626 -24.433 1.00 91.31 264 ALA A N 1
ATOM 2109 C CA . ALA A 1 264 ? 21.441 10.635 -23.406 1.00 91.31 264 ALA A CA 1
ATOM 2110 C C . ALA A 1 264 ? 21.895 11.285 -22.087 1.00 91.31 264 ALA A C 1
ATOM 2112 O O . ALA A 1 264 ? 21.473 10.850 -21.012 1.00 91.31 264 ALA A O 1
ATOM 2113 N N . ALA A 1 265 ? 22.711 12.344 -22.153 1.00 91.88 265 ALA A N 1
ATOM 2114 C CA . ALA A 1 265 ? 23.122 13.115 -20.981 1.00 91.88 265 ALA A CA 1
ATOM 2115 C C . ALA A 1 265 ? 21.910 13.737 -20.271 1.00 91.88 265 ALA A C 1
ATOM 2117 O O . ALA A 1 265 ? 21.779 13.596 -19.054 1.00 91.88 265 ALA A O 1
ATOM 2118 N N . ARG A 1 266 ? 20.970 14.309 -21.035 1.00 92.94 266 ARG A N 1
ATOM 2119 C CA . ARG A 1 266 ? 19.730 14.888 -20.502 1.00 92.94 266 ARG A CA 1
ATOM 2120 C C . ARG A 1 266 ? 18.881 13.862 -19.751 1.00 92.94 266 ARG A C 1
ATOM 2122 O O . ARG A 1 266 ? 18.417 14.124 -18.642 1.00 92.94 266 ARG A O 1
ATOM 2129 N N . PHE A 1 267 ? 18.745 12.652 -20.295 1.00 91.00 267 PHE A N 1
ATOM 2130 C CA . PHE A 1 267 ? 18.069 11.555 -19.596 1.00 91.00 267 PHE A CA 1
ATOM 2131 C C . PHE A 1 267 ? 18.809 11.109 -18.327 1.00 91.00 267 PHE A C 1
ATOM 2133 O O . PHE A 1 267 ? 18.164 10.772 -17.333 1.00 91.00 267 PHE A O 1
ATOM 2140 N N . CYS A 1 268 ? 20.144 11.134 -18.325 1.00 90.38 268 CYS A N 1
ATOM 2141 C CA . CYS A 1 268 ? 20.941 10.799 -17.142 1.00 90.38 268 CYS A CA 1
ATOM 2142 C C . CYS A 1 268 ? 20.800 11.826 -16.009 1.00 90.38 268 CYS A C 1
ATOM 2144 O O . CYS A 1 268 ? 20.899 11.440 -14.843 1.00 90.38 268 CYS A O 1
ATOM 2146 N N . GLU A 1 269 ? 20.576 13.102 -16.335 1.00 91.50 269 GLU A N 1
ATOM 2147 C CA . GLU A 1 269 ? 20.262 14.156 -15.359 1.00 91.50 269 GLU A CA 1
ATOM 2148 C C . GLU A 1 269 ? 18.843 14.024 -14.801 1.00 91.50 269 GLU A C 1
ATOM 2150 O O . GLU A 1 269 ? 18.620 14.277 -13.618 1.00 91.50 269 GLU A O 1
ATOM 2155 N N . TYR A 1 270 ? 17.889 13.613 -15.641 1.00 88.19 270 TYR A N 1
ATOM 2156 C CA . TYR A 1 270 ? 16.480 13.512 -15.270 1.00 88.19 270 TYR A CA 1
ATOM 2157 C C . TYR A 1 270 ? 16.199 12.413 -14.232 1.00 88.19 270 TYR A C 1
ATOM 2159 O O . TYR A 1 270 ? 15.484 12.653 -13.260 1.00 88.19 270 TYR A O 1
ATOM 2167 N N . ASP A 1 271 ? 16.753 11.207 -14.409 1.00 85.69 271 ASP A N 1
ATOM 2168 C CA . ASP A 1 271 ? 16.587 10.107 -13.449 1.00 85.69 271 ASP A CA 1
ATOM 2169 C C . ASP A 1 271 ? 17.817 9.180 -13.442 1.00 85.69 271 ASP A C 1
ATOM 2171 O O . ASP A 1 271 ? 18.290 8.703 -14.478 1.00 85.69 271 ASP A O 1
ATOM 2175 N N . ALA A 1 272 ? 18.304 8.850 -12.241 1.00 84.94 272 ALA A N 1
ATOM 2176 C CA . ALA A 1 272 ? 19.437 7.953 -12.023 1.00 84.94 272 ALA A CA 1
ATOM 2177 C C . ALA A 1 272 ? 19.250 6.553 -12.648 1.00 84.94 272 ALA A C 1
ATOM 2179 O O . ALA A 1 272 ? 20.237 5.859 -12.908 1.00 84.94 272 ALA A O 1
ATOM 2180 N N . LYS A 1 273 ? 18.007 6.123 -12.918 1.00 86.25 273 LYS A N 1
ATOM 2181 C CA . LYS A 1 273 ? 17.727 4.869 -13.642 1.00 86.25 273 LYS A CA 1
ATOM 2182 C C . LYS A 1 273 ? 18.287 4.871 -15.070 1.00 86.25 273 LYS A C 1
ATOM 2184 O O . LYS A 1 273 ? 18.789 3.842 -15.528 1.00 86.25 273 LYS A O 1
ATOM 2189 N N . PHE A 1 274 ? 18.254 6.015 -15.754 1.00 88.25 274 PHE A N 1
ATOM 2190 C CA . PHE A 1 274 ? 18.785 6.142 -17.110 1.00 88.25 274 PHE A CA 1
ATOM 2191 C C . PHE A 1 274 ? 20.306 6.093 -17.096 1.00 88.25 274 PHE A C 1
ATOM 2193 O O . PHE A 1 274 ? 20.888 5.392 -17.915 1.00 88.25 274 PHE A O 1
ATOM 2200 N N . LYS A 1 275 ? 20.945 6.696 -16.085 1.00 88.50 275 LYS A N 1
ATOM 2201 C CA . LYS A 1 275 ? 22.395 6.586 -15.873 1.00 88.50 275 LYS A CA 1
ATOM 2202 C C . LYS A 1 275 ? 22.851 5.131 -15.729 1.00 88.50 275 LYS A C 1
ATOM 2204 O O . LYS A 1 275 ? 23.809 4.722 -16.378 1.00 88.50 275 LYS A O 1
ATOM 2209 N N . PHE A 1 276 ? 22.148 4.341 -14.914 1.00 87.94 276 PHE A N 1
ATOM 2210 C CA . PHE A 1 276 ? 22.446 2.913 -14.759 1.00 87.94 276 PHE A CA 1
ATOM 2211 C C . PHE A 1 276 ? 22.201 2.125 -16.057 1.00 87.94 276 PHE A C 1
ATOM 2213 O O . PHE A 1 276 ? 23.002 1.272 -16.430 1.00 87.94 276 PHE A O 1
ATOM 2220 N N . THR A 1 277 ? 21.123 2.440 -16.780 1.00 88.12 277 THR A N 1
ATOM 2221 C CA . THR A 1 277 ? 20.817 1.799 -18.070 1.00 88.12 277 THR A CA 1
ATOM 2222 C C . THR A 1 277 ? 21.875 2.122 -19.126 1.00 88.12 277 THR A C 1
ATOM 2224 O O . THR A 1 277 ? 22.277 1.222 -19.855 1.00 88.12 277 THR A O 1
ATOM 2227 N N . CYS A 1 278 ? 22.377 3.361 -19.173 1.00 88.62 278 CYS A N 1
ATOM 2228 C CA . CYS A 1 278 ? 23.490 3.750 -20.040 1.00 88.62 278 CYS A CA 1
ATOM 2229 C C . CYS A 1 278 ? 24.732 2.911 -19.740 1.00 88.62 278 CYS A C 1
ATOM 2231 O O . CYS A 1 278 ? 25.312 2.347 -20.658 1.00 88.62 278 CYS A O 1
ATOM 2233 N N . GLN A 1 279 ? 25.115 2.775 -18.465 1.00 89.00 279 GLN A N 1
ATOM 2234 C CA . GLN A 1 279 ? 26.276 1.966 -18.073 1.00 89.00 279 GLN A CA 1
ATOM 2235 C C . GLN A 1 279 ? 26.161 0.519 -18.559 1.00 89.00 279 GLN A C 1
ATOM 2237 O O . GLN A 1 279 ? 27.110 -0.009 -19.135 1.00 89.00 279 GLN A O 1
ATOM 2242 N N . LEU A 1 280 ? 24.992 -0.099 -18.367 1.00 87.12 280 LEU A N 1
ATOM 2243 C CA . LEU A 1 280 ? 24.751 -1.466 -18.816 1.00 87.12 280 LEU A CA 1
ATOM 2244 C C . LEU A 1 280 ? 24.772 -1.576 -20.346 1.00 87.12 280 LEU A C 1
ATOM 2246 O O . LEU A 1 280 ? 25.427 -2.466 -20.872 1.00 87.12 280 LEU A O 1
ATOM 2250 N N . ALA A 1 281 ? 24.122 -0.647 -21.054 1.00 86.00 281 ALA A N 1
ATOM 2251 C CA . ALA A 1 281 ? 24.102 -0.629 -22.515 1.00 86.00 281 ALA A CA 1
ATOM 2252 C C . ALA A 1 281 ? 25.513 -0.479 -23.109 1.00 86.00 281 ALA A C 1
ATOM 2254 O O . ALA A 1 281 ? 25.848 -1.164 -24.072 1.00 86.00 281 ALA A O 1
ATOM 2255 N N . PHE A 1 282 ? 26.365 0.356 -22.503 1.00 85.56 282 PHE A N 1
ATOM 2256 C CA . PHE A 1 282 ? 27.770 0.462 -22.896 1.00 85.56 282 PHE A CA 1
ATOM 2257 C C . PHE A 1 282 ? 28.540 -0.831 -22.623 1.00 85.56 282 PHE A C 1
ATOM 2259 O O . PHE A 1 282 ? 29.269 -1.290 -23.495 1.00 85.56 282 PHE A O 1
ATOM 2266 N N . TRP A 1 283 ? 28.377 -1.449 -21.450 1.00 86.00 283 TRP A N 1
ATOM 2267 C CA . TRP A 1 283 ? 29.020 -2.734 -21.152 1.00 86.00 283 TRP A CA 1
ATOM 2268 C C . TRP A 1 283 ? 28.593 -3.851 -22.103 1.00 86.00 283 TRP A C 1
ATOM 2270 O O . TRP A 1 283 ? 29.438 -4.635 -22.530 1.00 86.00 283 TRP A O 1
ATOM 2280 N N . ASP A 1 284 ? 27.313 -3.909 -22.461 1.00 83.00 284 ASP A N 1
ATOM 2281 C CA . ASP A 1 284 ? 26.804 -4.886 -23.421 1.00 83.00 284 ASP A CA 1
ATOM 2282 C C . ASP A 1 284 ? 27.382 -4.641 -24.824 1.00 83.00 284 ASP A C 1
ATOM 2284 O O . ASP A 1 284 ? 27.746 -5.598 -25.505 1.00 83.00 284 ASP A O 1
ATOM 2288 N N . ALA A 1 285 ? 27.553 -3.379 -25.232 1.00 80.81 285 ALA A N 1
ATOM 2289 C CA . ALA A 1 285 ? 28.225 -3.035 -26.485 1.00 80.81 285 ALA A CA 1
ATOM 2290 C C . ALA A 1 285 ? 29.718 -3.421 -26.474 1.00 80.81 285 ALA A C 1
ATOM 2292 O O . ALA A 1 285 ? 30.215 -3.975 -27.451 1.00 80.81 285 ALA A O 1
ATOM 2293 N N . PHE A 1 286 ? 30.432 -3.197 -25.363 1.00 81.69 286 PHE A N 1
ATOM 2294 C CA . PHE A 1 286 ? 31.845 -3.584 -25.236 1.00 81.69 286 PHE A CA 1
ATOM 2295 C C . PHE A 1 286 ? 32.060 -5.096 -25.334 1.00 81.69 286 PHE A C 1
ATOM 2297 O O . PHE A 1 286 ? 32.981 -5.531 -26.021 1.00 81.69 286 PHE A O 1
ATOM 2304 N N . LYS A 1 287 ? 31.184 -5.900 -24.723 1.00 81.75 287 LYS A N 1
ATOM 2305 C CA . LYS A 1 287 ? 31.258 -7.367 -24.825 1.00 81.75 287 LYS A CA 1
ATOM 2306 C C . LYS A 1 287 ? 31.106 -7.867 -26.261 1.00 81.75 287 LYS A C 1
ATOM 2308 O O . LYS A 1 287 ? 31.787 -8.808 -26.650 1.00 81.75 287 LYS A O 1
ATOM 2313 N N . GLN A 1 288 ? 30.265 -7.218 -27.066 1.00 75.62 288 GLN A N 1
ATOM 2314 C CA . GLN A 1 288 ? 30.099 -7.586 -28.476 1.00 75.62 288 GLN A CA 1
ATOM 2315 C C . GLN A 1 288 ? 31.370 -7.339 -29.299 1.00 75.62 288 GLN A C 1
ATOM 2317 O O . GLN A 1 288 ? 31.631 -8.080 -30.245 1.00 75.62 288 GLN A O 1
ATOM 2322 N N . PHE A 1 289 ? 32.181 -6.339 -28.938 1.00 73.94 289 PHE A N 1
ATOM 2323 C CA . PHE A 1 289 ? 33.484 -6.133 -29.573 1.00 73.94 289 PHE A CA 1
ATOM 2324 C C . PHE A 1 289 ? 34.505 -7.205 -29.182 1.00 73.94 289 PHE A C 1
ATOM 2326 O O . PHE A 1 289 ? 35.321 -7.579 -30.019 1.00 73.94 289 PHE A O 1
ATOM 2333 N N . GLU A 1 290 ? 34.455 -7.722 -27.952 1.00 68.81 290 GLU A N 1
ATOM 2334 C CA . GLU A 1 290 ? 35.323 -8.828 -27.523 1.00 68.81 290 GLU A CA 1
ATOM 2335 C C . GLU A 1 290 ? 34.947 -10.152 -28.209 1.00 68.81 290 GLU A C 1
ATOM 2337 O O . GLU A 1 290 ? 35.829 -10.894 -28.632 1.00 68.81 290 GLU A O 1
ATOM 2342 N N . GLU A 1 291 ? 33.651 -10.429 -28.378 1.00 61.25 291 GLU A N 1
ATOM 2343 C CA . GLU A 1 291 ? 33.157 -11.645 -29.041 1.00 61.25 291 GLU A CA 1
ATOM 2344 C C . GLU A 1 291 ? 33.305 -11.607 -30.573 1.00 61.25 291 GLU A C 1
ATOM 2346 O O . GLU A 1 291 ? 33.471 -12.652 -31.194 1.00 61.25 291 GLU A O 1
ATOM 2351 N N . GLY A 1 292 ? 33.263 -10.421 -31.191 1.00 55.06 292 GLY A N 1
ATOM 2352 C CA . GLY A 1 292 ? 33.459 -10.237 -32.636 1.00 55.06 292 GLY A CA 1
ATOM 2353 C C . GLY A 1 292 ? 34.922 -10.125 -33.086 1.00 55.06 292 GLY A C 1
ATOM 2354 O O . GLY A 1 292 ? 35.174 -9.988 -34.283 1.00 55.06 292 GLY A O 1
ATOM 2355 N N . ALA A 1 293 ? 35.875 -10.140 -32.148 1.00 45.69 293 ALA A N 1
ATOM 2356 C CA . ALA A 1 293 ? 37.317 -10.112 -32.410 1.00 45.69 293 ALA A CA 1
ATOM 2357 C C . ALA A 1 293 ? 37.979 -11.511 -32.373 1.00 45.69 293 ALA A C 1
ATOM 2359 O O . ALA A 1 293 ? 39.205 -11.603 -32.478 1.00 45.69 293 ALA A O 1
ATOM 2360 N N . ALA A 1 294 ? 37.180 -12.576 -32.240 1.00 38.44 294 ALA A N 1
ATOM 2361 C CA . ALA A 1 294 ? 37.565 -13.983 -32.386 1.00 38.44 294 ALA A CA 1
ATOM 2362 C C . ALA A 1 294 ? 36.944 -14.582 -33.658 1.00 38.44 294 ALA A C 1
ATOM 2364 O O . ALA A 1 294 ? 37.610 -15.445 -34.274 1.00 38.44 294 ALA A O 1
#

Radius of gyration: 28.35 Å; chains: 1; bounding box: 68×43×76 Å

InterPro domains:
  IPR003890 MIF4G-like, type 3 [PF02854] (1-102)
  IPR003891 Initiation factor eIF-4 gamma, MA3 [PF02847] (208-290)
  IPR003891 Initiation factor eIF-4 gamma, MA3 [PS51366] (207-294)
  IPR003891 Initiation factor eIF-4 gamma, MA3 [SM00544] (208-294)
  IP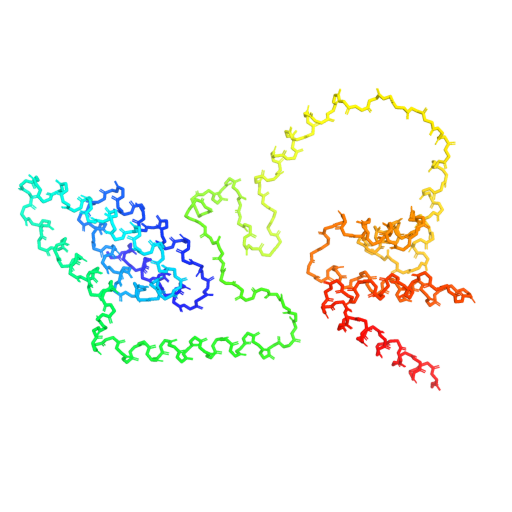R016024 Armadillo-type fold [SSF48371] (1-103)
  IPR050781 Pre-mRNA-splicing factor CWC22 [PTHR18034] (2-290)

pLDDT: mean 75.0, std 17.13, range [28.12, 93.44]